Protein AF-A0AA47N7S0-F1 (afdb_monomer_lite)

pLDDT: mean 79.62, std 23.69, range [28.78, 98.19]

Radius of gyration: 48.82 Å; chains: 1; bounding box: 133×95×96 Å

Sequence (285 aa):
MALQERVHWACFQSHCFSSNALLAVTSNCSRTHRNRGQSADSESSTQSGGYDVELFVDTPDYDLICTICQGVLRCPVRAACHHIFCKRCILQWLKRQETCPCCRKAVNQSLIFVMFKLSKSIGRMKIKCKNEIRGCPETFPLAEQYCHSMSCAYELVHCPYPGCRAQLLRRDLDTHARHCEHWRQPCHMGCGAVLSHRTQAQHNCYRQLRQEYAAKQRDHRAIAAALQRKMRRMQSTVAHMKRQIGLICESLEVMDDLREEAEEEVEEAEEVVEETSSGASTSGS

InterPro domains:
  IPR001293 Zinc finger, TRAF-type [PS50145] (148-191)
  IPR001841 Zinc finger, RING-type [PF13923] (66-103)
  IPR001841 Zinc finger, RING-type [PS50089] (66-104)
  IPR001841 Zinc finger, RING-type [SM00184] (66-103)
  IPR013010 Zinc finger, SIAH-type [PS51081] (124-182)
  IPR013083 Zinc finger, RING/FYVE/PHD-type [G3DSA:3.30.40.10] (18-124)
  IPR013083 Zinc finger, RING/FYVE/PHD-type [G3DSA:3.30.40.10] (125-176)
  IPR017907 Zinc finger, RING-type, conserved site [PS00518] (81-90)

Structure (mmCIF, N/CA/C/O backbone):
data_AF-A0AA47N7S0-F1
#
_entry.id   AF-A0AA47N7S0-F1
#
loop_
_atom_site.group_PDB
_atom_site.id
_atom_site.type_symbol
_atom_site.label_atom_id
_atom_site.label_alt_id
_atom_site.label_comp_id
_atom_site.label_asym_id
_atom_site.label_entity_id
_atom_site.label_seq_id
_atom_site.pdbx_PDB_ins_code
_atom_site.Cartn_x
_atom_site.Cartn_y
_atom_site.Cartn_z
_atom_site.occupancy
_atom_site.B_iso_or_equiv
_atom_site.auth_seq_id
_atom_site.auth_comp_id
_atom_site.auth_asym_id
_atom_site.auth_atom_id
_atom_site.pdbx_PDB_model_num
ATOM 1 N N . MET A 1 1 ? 18.561 25.477 -17.389 1.00 34.41 1 MET A N 1
ATOM 2 C CA . MET A 1 1 ? 17.394 24.916 -18.096 1.00 34.41 1 MET A CA 1
ATOM 3 C C . MET A 1 1 ? 17.098 23.552 -17.516 1.00 34.41 1 MET A C 1
ATOM 5 O O . MET A 1 1 ? 18.004 22.739 -17.400 1.00 34.41 1 MET A O 1
ATOM 9 N N . ALA A 1 2 ? 15.873 23.395 -17.029 1.00 31.98 2 ALA A N 1
ATOM 10 C CA . ALA A 1 2 ? 15.387 22.242 -16.293 1.00 31.98 2 ALA A CA 1
ATOM 11 C C . ALA A 1 2 ? 15.292 20.991 -17.174 1.00 31.98 2 ALA A C 1
ATOM 13 O O . ALA A 1 2 ? 14.882 21.097 -18.324 1.00 31.98 2 ALA A O 1
ATOM 14 N N . LEU A 1 3 ? 15.582 19.822 -16.600 1.00 29.08 3 LEU A N 1
ATOM 15 C CA . LEU A 1 3 ? 14.685 18.669 -16.677 1.00 29.08 3 LEU A CA 1
ATOM 16 C C . LEU A 1 3 ? 15.079 17.648 -15.611 1.00 29.08 3 LEU A C 1
ATOM 18 O O . LEU A 1 3 ? 16.187 17.126 -15.544 1.00 29.08 3 LEU A O 1
ATOM 22 N N . GLN A 1 4 ? 14.116 17.464 -14.730 1.00 31.28 4 GLN A N 1
ATOM 23 C CA . GLN A 1 4 ? 14.105 16.709 -13.504 1.00 31.28 4 GLN A CA 1
ATOM 24 C C . GLN A 1 4 ? 13.024 15.667 -13.731 1.00 31.28 4 GLN A C 1
ATOM 26 O O . GLN A 1 4 ? 11.869 16.054 -13.808 1.00 31.28 4 GLN A O 1
ATOM 31 N N . GLU A 1 5 ? 13.362 14.381 -13.834 1.00 29.77 5 GLU A N 1
ATOM 32 C CA . GLU A 1 5 ? 12.354 13.319 -13.749 1.00 29.77 5 GLU A CA 1
ATOM 33 C C . GLU A 1 5 ? 12.942 12.008 -13.200 1.00 29.77 5 GLU A C 1
ATOM 35 O O . GLU A 1 5 ? 13.465 11.138 -13.885 1.00 29.77 5 GLU A O 1
ATOM 40 N N . ARG A 1 6 ? 12.906 11.964 -11.865 1.00 32.22 6 ARG A N 1
ATOM 41 C CA . ARG A 1 6 ? 12.676 10.829 -10.959 1.00 32.22 6 ARG A CA 1
ATOM 42 C C . ARG A 1 6 ? 12.663 9.421 -11.582 1.00 32.22 6 ARG A C 1
ATOM 44 O O . ARG A 1 6 ? 11.620 8.885 -11.943 1.00 32.22 6 ARG A O 1
ATOM 51 N N . VAL A 1 7 ? 13.798 8.739 -11.467 1.00 32.09 7 VAL A N 1
ATOM 52 C CA . VAL A 1 7 ? 13.865 7.273 -11.359 1.00 32.09 7 VAL A CA 1
ATOM 53 C C . VAL A 1 7 ? 13.365 6.862 -9.969 1.00 32.09 7 VAL A C 1
ATOM 55 O O . VAL A 1 7 ? 14.096 6.918 -8.986 1.00 32.09 7 VAL A O 1
ATOM 58 N N . HIS A 1 8 ? 12.090 6.481 -9.872 1.00 32.53 8 HIS A N 1
ATOM 59 C CA . HIS A 1 8 ? 11.484 5.903 -8.663 1.00 32.53 8 HIS A CA 1
ATOM 60 C C . HIS A 1 8 ? 10.830 4.547 -8.982 1.00 32.53 8 HIS A C 1
ATOM 62 O O . HIS A 1 8 ? 9.693 4.276 -8.611 1.00 32.53 8 HIS A O 1
ATOM 68 N N . TRP A 1 9 ? 11.568 3.700 -9.708 1.00 29.67 9 TRP A N 1
ATOM 69 C CA . TRP A 1 9 ? 11.163 2.342 -10.106 1.00 29.67 9 TRP A CA 1
ATOM 70 C C . TRP A 1 9 ? 12.027 1.234 -9.474 1.00 29.67 9 TRP A C 1
ATOM 72 O O . TRP A 1 9 ? 11.991 0.089 -9.907 1.00 29.67 9 TRP A O 1
ATOM 82 N N . ALA A 1 10 ? 12.796 1.548 -8.429 1.00 30.27 10 ALA A N 1
ATOM 83 C CA . ALA A 1 10 ? 13.728 0.613 -7.798 1.00 30.27 10 ALA A CA 1
ATOM 84 C C . ALA A 1 10 ? 13.357 0.322 -6.334 1.00 30.27 10 ALA A C 1
ATOM 86 O O . ALA A 1 10 ? 14.103 0.685 -5.434 1.00 30.27 10 ALA A O 1
ATOM 87 N N . CYS A 1 11 ? 12.191 -0.292 -6.086 1.00 31.30 11 CYS A N 1
ATOM 88 C CA . CYS A 1 11 ? 11.961 -1.104 -4.871 1.00 31.30 11 CYS A CA 1
ATOM 89 C C . CYS A 1 11 ? 10.687 -1.981 -4.913 1.00 31.30 11 CYS A C 1
ATOM 91 O O . CYS A 1 11 ? 10.111 -2.276 -3.870 1.00 31.30 11 CYS A O 1
ATOM 93 N N . PHE A 1 12 ? 10.192 -2.384 -6.092 1.00 29.34 12 PHE A N 1
ATOM 94 C CA . PHE A 1 12 ? 8.992 -3.243 -6.170 1.00 29.34 12 PHE A CA 1
ATOM 95 C C . PHE A 1 12 ? 9.188 -4.530 -6.983 1.00 29.34 12 PHE A C 1
ATOM 97 O O . PHE A 1 12 ? 8.238 -5.277 -7.190 1.00 29.34 12 PHE A O 1
ATOM 104 N N . GLN A 1 13 ? 10.409 -4.820 -7.449 1.00 33.06 13 GLN A N 1
ATOM 105 C CA . GLN A 1 13 ? 10.618 -5.839 -8.483 1.00 33.06 13 GLN A CA 1
ATOM 106 C C . GLN A 1 13 ? 11.876 -6.700 -8.306 1.00 33.06 13 GLN A C 1
ATOM 108 O O . GLN A 1 13 ? 12.630 -6.918 -9.250 1.00 33.06 13 GLN A O 1
ATOM 113 N N . SER A 1 14 ? 12.111 -7.247 -7.109 1.00 29.03 14 SER A N 1
ATOM 114 C CA . SER A 1 14 ? 13.177 -8.261 -6.971 1.00 29.03 14 SER A CA 1
ATOM 115 C C . SER A 1 14 ? 12.859 -9.486 -6.111 1.00 29.03 14 SER A C 1
ATOM 117 O O . SER A 1 14 ? 13.695 -10.374 -6.061 1.00 29.03 14 SER A O 1
ATOM 119 N N . HIS A 1 15 ? 11.670 -9.623 -5.504 1.00 31.45 15 HIS A N 1
ATOM 120 C CA . HIS A 1 15 ? 11.374 -10.801 -4.662 1.00 31.45 15 HIS A CA 1
ATOM 121 C C . HIS A 1 15 ? 9.915 -11.301 -4.690 1.00 31.45 15 HIS A C 1
ATOM 123 O O . HIS A 1 15 ? 9.392 -11.704 -3.658 1.00 31.45 15 HIS A O 1
ATOM 129 N N . CYS A 1 16 ? 9.228 -11.308 -5.839 1.00 34.28 16 CYS A N 1
ATOM 130 C CA . CYS A 1 16 ? 7.883 -11.920 -5.908 1.00 34.28 16 CYS A CA 1
ATOM 131 C C . CYS A 1 16 ? 7.537 -12.645 -7.220 1.00 34.28 16 CYS A C 1
ATOM 133 O O . CYS A 1 16 ? 6.365 -12.842 -7.512 1.00 34.28 16 CYS A O 1
ATOM 135 N N . PHE A 1 17 ? 8.524 -13.087 -8.003 1.00 37.38 17 PHE A N 1
ATOM 136 C CA . PHE A 1 17 ? 8.261 -13.927 -9.180 1.00 37.38 17 PHE A CA 1
ATOM 137 C C . PHE A 1 17 ? 9.122 -15.189 -9.170 1.00 37.38 17 PHE A C 1
ATOM 139 O O . PHE A 1 17 ? 10.063 -15.345 -9.940 1.00 37.38 17 PHE A O 1
ATOM 146 N N . SER A 1 18 ? 8.756 -16.115 -8.292 1.00 28.78 18 SER A N 1
ATOM 147 C CA . SER A 1 18 ? 9.007 -17.539 -8.484 1.00 28.78 18 SER A CA 1
ATOM 148 C C . SER A 1 18 ? 7.813 -18.301 -7.923 1.00 28.78 18 SER A C 1
ATOM 150 O O . SER A 1 18 ? 7.525 -18.230 -6.728 1.00 28.78 18 SER A O 1
ATOM 152 N N . SER A 1 19 ? 7.093 -18.978 -8.814 1.00 37.75 19 SER A N 1
ATOM 153 C CA . SER A 1 19 ? 6.060 -19.959 -8.494 1.00 37.75 19 SER A CA 1
ATOM 154 C C . SER A 1 19 ? 6.574 -20.960 -7.449 1.00 37.75 19 SER A C 1
ATOM 156 O O . SER A 1 19 ? 7.721 -21.387 -7.537 1.00 37.75 19 SER A O 1
ATOM 158 N N . ASN A 1 20 ? 5.703 -21.335 -6.505 1.00 33.84 20 ASN A N 1
ATOM 159 C CA . ASN A 1 20 ? 5.951 -22.079 -5.254 1.00 33.84 20 ASN A CA 1
ATOM 160 C C . ASN A 1 20 ? 6.511 -21.266 -4.074 1.00 33.84 20 ASN A C 1
ATOM 162 O O . ASN A 1 20 ? 7.663 -21.413 -3.681 1.00 33.84 20 ASN A O 1
ATOM 166 N N . ALA A 1 21 ? 5.628 -20.503 -3.425 1.00 30.70 21 ALA A N 1
ATOM 167 C CA . ALA A 1 21 ? 5.777 -20.114 -2.020 1.00 30.70 21 ALA A CA 1
ATOM 168 C C . ALA A 1 21 ? 4.401 -19.983 -1.331 1.00 30.70 21 ALA A C 1
ATOM 170 O O . ALA A 1 21 ? 4.072 -18.972 -0.718 1.00 30.70 21 ALA A O 1
ATOM 171 N N . LEU A 1 22 ? 3.565 -21.020 -1.441 1.00 37.97 22 LEU A N 1
ATOM 172 C CA . LEU A 1 22 ? 2.578 -21.313 -0.400 1.00 37.97 22 LEU A CA 1
ATOM 173 C C . LEU A 1 22 ? 3.376 -21.937 0.747 1.00 37.97 22 LEU A C 1
ATOM 175 O O . LEU A 1 22 ? 3.761 -23.091 0.618 1.00 37.97 22 LEU A O 1
ATOM 179 N N . LEU A 1 23 ? 3.671 -21.133 1.777 1.00 35.44 23 LEU A N 1
ATOM 180 C CA . LEU A 1 23 ? 4.298 -21.431 3.085 1.00 35.44 23 LEU A CA 1
ATOM 181 C C . LEU A 1 23 ? 5.435 -20.435 3.369 1.00 35.44 23 LEU A C 1
ATOM 183 O O . LEU A 1 23 ? 6.591 -20.724 3.087 1.00 35.44 23 LEU A O 1
ATOM 187 N N . ALA A 1 24 ? 5.083 -19.260 3.908 1.00 34.41 24 ALA A N 1
ATOM 188 C CA . ALA A 1 24 ? 5.857 -18.466 4.884 1.00 34.41 24 ALA A CA 1
ATOM 189 C C . ALA A 1 24 ? 5.435 -16.983 4.853 1.00 34.41 24 ALA A C 1
ATOM 191 O O . ALA A 1 24 ? 6.188 -16.109 4.437 1.00 34.41 24 ALA A O 1
ATOM 192 N N . VAL A 1 25 ? 4.235 -16.676 5.352 1.00 36.34 25 VAL A N 1
ATOM 193 C CA . VAL A 1 25 ? 3.962 -15.347 5.936 1.00 36.34 25 VAL A CA 1
ATOM 194 C C . VAL A 1 25 ? 3.408 -15.555 7.342 1.00 36.34 25 VAL A C 1
ATOM 196 O O . VAL A 1 25 ? 2.337 -15.091 7.709 1.00 36.34 25 VAL A O 1
ATOM 199 N N . THR A 1 26 ? 4.140 -16.322 8.144 1.00 34.94 26 THR A N 1
ATOM 200 C CA . THR A 1 26 ? 3.986 -16.317 9.596 1.00 34.94 26 THR A CA 1
ATOM 201 C C . THR A 1 26 ? 5.128 -15.504 10.184 1.00 34.94 26 THR A C 1
ATOM 203 O O . THR A 1 26 ? 6.291 -15.821 9.956 1.00 34.94 26 THR A O 1
ATOM 206 N N . SER A 1 27 ? 4.775 -14.510 11.000 1.00 45.62 27 SER A N 1
ATOM 207 C CA . SER A 1 27 ? 5.645 -13.897 12.009 1.00 45.62 27 SER A CA 1
ATOM 208 C C . SER A 1 27 ? 6.759 -12.956 11.524 1.00 45.62 27 SER A C 1
ATOM 210 O O . SER A 1 27 ? 7.910 -13.357 11.391 1.00 45.62 27 SER A O 1
ATOM 212 N N . ASN A 1 28 ? 6.450 -11.656 11.413 1.00 37.34 28 ASN A N 1
ATOM 213 C CA . ASN A 1 28 ? 7.023 -10.628 12.309 1.00 37.34 28 ASN A CA 1
ATOM 214 C C . ASN A 1 28 ? 6.536 -9.218 11.923 1.00 37.34 28 ASN A C 1
ATOM 216 O O . ASN A 1 28 ? 7.227 -8.468 11.237 1.00 37.34 28 ASN A O 1
ATOM 220 N N . CYS A 1 29 ? 5.377 -8.796 12.434 1.00 41.94 29 CYS A N 1
ATOM 221 C CA . CYS A 1 29 ? 5.037 -7.370 12.499 1.00 41.94 29 CYS A CA 1
ATOM 222 C C . CYS A 1 29 ? 5.343 -6.827 13.904 1.00 41.94 29 CYS A C 1
ATOM 224 O O . CYS A 1 29 ? 4.488 -6.283 14.596 1.00 41.94 29 CYS A O 1
ATOM 226 N N . SER A 1 30 ? 6.590 -7.007 14.340 1.00 39.84 30 SER A N 1
ATOM 227 C CA . SER A 1 30 ? 7.115 -6.464 15.594 1.00 39.84 30 SER A CA 1
ATOM 228 C C . SER A 1 30 ? 8.202 -5.445 15.278 1.00 39.84 30 SER A C 1
ATOM 230 O O . SER A 1 30 ? 9.381 -5.739 15.444 1.00 39.84 30 SER A O 1
ATOM 232 N N . ARG A 1 31 ? 7.837 -4.251 14.787 1.00 38.12 31 ARG A N 1
ATOM 233 C CA . ARG A 1 31 ? 8.713 -3.064 14.835 1.00 38.12 31 ARG A CA 1
ATOM 234 C C . ARG A 1 31 ? 7.937 -1.759 14.611 1.00 38.12 31 ARG A C 1
ATOM 236 O O . ARG A 1 31 ? 7.357 -1.510 13.565 1.00 38.12 31 ARG A O 1
ATOM 243 N N . THR A 1 32 ? 7.940 -0.961 15.674 1.00 37.44 32 THR A N 1
ATOM 244 C CA . THR A 1 32 ? 7.662 0.478 15.814 1.00 37.44 32 THR A CA 1
ATOM 245 C C . THR A 1 32 ? 7.507 1.295 14.522 1.00 37.44 32 THR A C 1
ATOM 247 O O . THR A 1 32 ? 8.493 1.563 13.837 1.00 37.44 32 THR A O 1
ATOM 250 N N . HIS A 1 33 ? 6.308 1.829 14.270 1.00 33.78 33 HIS A N 1
ATOM 251 C CA . HIS A 1 33 ? 6.111 2.878 13.267 1.00 33.78 33 HIS A CA 1
ATOM 252 C C . HIS A 1 33 ? 6.214 4.277 13.896 1.00 33.78 33 HIS A C 1
ATOM 254 O O . HIS A 1 33 ? 5.336 4.714 14.639 1.00 33.78 33 HIS A O 1
ATOM 260 N N . ARG A 1 34 ? 7.298 4.992 13.552 1.00 30.38 34 ARG A N 1
ATOM 261 C CA . ARG A 1 34 ? 7.318 6.461 13.495 1.00 30.38 34 ARG A CA 1
ATOM 262 C C . ARG A 1 34 ? 6.614 6.885 12.207 1.00 30.38 34 ARG A C 1
ATOM 264 O O . ARG A 1 34 ? 6.886 6.352 11.136 1.00 30.38 34 ARG A O 1
ATOM 271 N N . ASN A 1 35 ? 5.697 7.832 12.348 1.00 31.64 35 ASN A N 1
ATOM 272 C CA . ASN A 1 35 ? 4.843 8.351 11.290 1.00 31.64 35 ASN A CA 1
ATOM 273 C C . ASN A 1 35 ? 5.662 9.251 10.340 1.00 31.64 35 ASN A C 1
ATOM 275 O O . ASN A 1 35 ? 6.252 10.232 10.795 1.00 31.64 35 ASN A O 1
ATOM 279 N N . ARG A 1 36 ? 5.711 8.938 9.040 1.00 31.92 36 ARG A N 1
ATOM 280 C CA . ARG A 1 36 ? 6.205 9.847 7.991 1.00 31.92 36 ARG A CA 1
ATOM 281 C C . ARG A 1 36 ? 5.236 9.779 6.811 1.00 31.92 36 ARG A C 1
ATOM 283 O O . ARG A 1 36 ? 4.804 8.694 6.439 1.00 31.92 36 ARG A O 1
ATOM 290 N N . GLY A 1 37 ? 4.839 10.960 6.344 1.00 34.41 37 GLY A N 1
ATOM 291 C CA . GLY A 1 37 ? 3.544 11.227 5.722 1.00 34.41 37 GLY A CA 1
ATOM 292 C C . GLY A 1 37 ? 3.277 10.605 4.354 1.00 34.41 37 GLY A C 1
ATOM 293 O O . GLY A 1 37 ? 4.195 10.291 3.601 1.00 34.41 37 GLY A O 1
ATOM 294 N N . GLN A 1 38 ? 1.982 10.515 4.044 1.00 34.25 38 GLN A N 1
ATOM 295 C CA . GLN A 1 38 ? 1.438 10.334 2.701 1.00 34.25 38 GLN A CA 1
ATOM 296 C C . GLN A 1 38 ? 0.167 11.176 2.542 1.00 34.25 38 GLN A C 1
ATOM 298 O O . GLN A 1 38 ? -0.614 11.341 3.480 1.00 34.25 38 GLN A O 1
ATOM 303 N N . SER A 1 39 ? 0.043 11.743 1.348 1.00 30.66 39 SER A N 1
ATOM 304 C CA . SER A 1 39 ? -0.935 12.731 0.905 1.00 30.66 39 SER A CA 1
ATOM 305 C C . SER A 1 39 ? -2.180 12.076 0.288 1.00 30.66 39 SER A C 1
ATOM 307 O O . SER A 1 39 ? -2.047 11.080 -0.415 1.00 30.66 39 SER A O 1
ATOM 309 N N . ALA A 1 40 ? -3.337 12.693 0.559 1.00 35.28 40 ALA A N 1
ATOM 310 C CA . ALA A 1 40 ? -4.576 12.853 -0.227 1.00 35.28 40 ALA A CA 1
ATOM 311 C C . ALA A 1 40 ? -4.928 11.834 -1.338 1.00 35.28 40 ALA A C 1
ATOM 313 O O . ALA A 1 40 ? -4.392 11.898 -2.440 1.00 35.28 40 ALA A O 1
ATOM 314 N N . ASP A 1 41 ? -5.861 10.917 -1.052 1.00 32.84 41 ASP A N 1
ATOM 315 C CA . ASP A 1 41 ? -7.308 11.022 -1.365 1.00 32.84 41 ASP A CA 1
ATOM 316 C C . ASP A 1 41 ? -7.932 9.636 -1.596 1.00 32.84 41 ASP A C 1
ATOM 318 O O . ASP A 1 41 ? -7.458 8.871 -2.435 1.00 32.84 41 ASP A O 1
ATOM 322 N N . SER A 1 42 ? -9.008 9.347 -0.844 1.00 32.62 42 SER A N 1
ATOM 323 C CA . SER A 1 42 ? -10.155 8.451 -1.132 1.00 32.62 42 SER A CA 1
ATOM 324 C C . SER A 1 42 ? -10.688 7.834 0.172 1.00 32.62 42 SER A C 1
ATOM 326 O O . SER A 1 42 ? -10.145 6.869 0.702 1.00 32.62 42 SER A O 1
ATOM 328 N N . GLU A 1 43 ? -11.722 8.478 0.715 1.00 38.75 43 GLU A N 1
ATOM 329 C CA . GLU A 1 43 ? -12.759 7.978 1.634 1.00 38.75 43 GLU A CA 1
ATOM 330 C C . GLU A 1 43 ? -12.507 6.626 2.334 1.00 38.75 43 GLU A C 1
ATOM 332 O O . GLU A 1 43 ? -13.075 5.589 2.005 1.00 38.75 43 GLU A O 1
ATOM 337 N N . SER A 1 44 ? -11.717 6.662 3.406 1.00 40.41 44 SER A N 1
ATOM 338 C CA . SER A 1 44 ? -11.727 5.640 4.452 1.00 40.41 44 SER A CA 1
ATOM 339 C C . SER A 1 44 ? -12.048 6.337 5.765 1.00 40.41 44 SER A C 1
ATOM 341 O O . SER A 1 44 ? -11.140 6.764 6.472 1.00 40.41 44 SER A O 1
ATOM 343 N N . SER A 1 45 ? -13.345 6.477 6.037 1.00 39.66 45 SER A N 1
ATOM 344 C CA . SER A 1 45 ? -13.962 6.710 7.347 1.00 39.66 45 SER A CA 1
ATOM 345 C C . SER A 1 45 ? -13.169 7.616 8.298 1.00 39.66 45 SER A C 1
ATOM 347 O O . SER A 1 45 ? -12.204 7.203 8.942 1.00 39.66 45 SER A O 1
ATOM 349 N N . THR A 1 46 ? -13.657 8.834 8.491 1.00 43.34 46 THR A N 1
ATOM 350 C CA . THR A 1 46 ? -13.480 9.642 9.704 1.00 43.34 46 THR A CA 1
ATOM 351 C C . THR A 1 46 ? -13.707 8.780 10.960 1.00 43.34 46 THR A C 1
ATOM 353 O O . THR A 1 46 ? -14.790 8.754 11.528 1.00 43.34 46 THR A O 1
ATOM 356 N N . GLN A 1 47 ? -12.698 8.029 11.419 1.00 58.66 47 GLN A N 1
ATOM 357 C CA . GLN A 1 47 ? -12.835 7.098 12.548 1.00 58.66 47 GLN A CA 1
ATOM 358 C C . GLN A 1 47 ? -12.789 7.866 13.873 1.00 58.66 47 GLN A C 1
ATOM 360 O O . GLN A 1 47 ? -11.826 7.792 14.642 1.00 58.66 47 GLN A O 1
ATOM 365 N N . SER A 1 48 ? -13.817 8.672 14.131 1.00 69.81 48 SER A N 1
ATOM 366 C CA . SER A 1 48 ? -14.059 9.338 15.405 1.00 69.81 48 SER A CA 1
ATOM 367 C C . SER A 1 48 ? -14.808 8.399 16.350 1.00 69.81 48 SER A C 1
ATOM 369 O O . SER A 1 48 ? -16.018 8.509 16.499 1.00 69.81 48 SER A O 1
ATOM 371 N N . GLY A 1 49 ? -14.103 7.476 17.005 1.00 88.00 49 GLY A N 1
ATOM 372 C CA . GLY A 1 49 ? -14.732 6.636 18.025 1.00 88.00 49 GLY A CA 1
ATOM 373 C C . GLY A 1 49 ? -14.049 5.300 18.274 1.00 88.00 49 GLY A C 1
ATOM 374 O O . GLY A 1 49 ? -12.855 5.134 18.001 1.00 88.00 49 GLY A O 1
ATOM 375 N N . GLY A 1 50 ? -14.837 4.387 18.841 1.00 94.75 50 GLY A N 1
ATOM 376 C CA . GLY A 1 50 ? -14.546 2.964 18.986 1.00 94.75 50 GLY A CA 1
ATOM 377 C C . GLY A 1 50 ? -14.605 2.213 17.656 1.00 94.75 50 GLY A C 1
ATOM 378 O O . GLY A 1 50 ? -14.815 2.812 16.601 1.00 94.75 50 GLY A O 1
ATOM 379 N N . TYR A 1 51 ? -14.375 0.906 17.709 1.00 95.81 51 TYR A N 1
ATOM 380 C CA . TYR A 1 51 ? -14.601 0.008 16.581 1.00 95.81 51 TYR A CA 1
ATOM 381 C C . TYR A 1 51 ? -16.085 -0.344 16.484 1.00 95.81 51 TYR A C 1
ATOM 383 O O . TYR A 1 51 ? -16.763 -0.433 17.509 1.00 95.81 51 TYR A O 1
ATOM 391 N N . ASP A 1 52 ? -16.566 -0.548 15.262 1.00 94.38 52 ASP A N 1
ATOM 392 C CA . ASP A 1 52 ? -17.912 -1.064 15.027 1.00 94.38 52 ASP A CA 1
ATOM 393 C C . ASP A 1 52 ? -18.060 -2.456 15.661 1.00 94.38 52 ASP A C 1
ATOM 395 O O . ASP A 1 52 ? -17.123 -3.255 15.627 1.00 94.38 52 ASP A O 1
ATOM 399 N N . VAL A 1 53 ? -19.212 -2.727 16.266 1.00 94.44 53 VAL A N 1
ATOM 400 C CA . VAL A 1 53 ? -19.508 -4.004 16.921 1.00 94.44 53 VAL A CA 1
ATOM 401 C C . VAL A 1 53 ? -19.691 -5.105 15.877 1.00 94.44 53 VAL A C 1
ATOM 403 O O . VAL A 1 53 ? -19.208 -6.215 16.086 1.00 94.44 53 VAL A O 1
ATOM 406 N N . GLU A 1 54 ? -20.283 -4.785 14.721 1.00 93.00 54 GLU A N 1
ATOM 407 C CA . GLU A 1 54 ? -20.532 -5.744 13.630 1.00 93.00 54 GLU A CA 1
ATOM 408 C C . GLU A 1 54 ? -19.245 -6.240 12.954 1.00 93.00 54 GLU A C 1
ATOM 410 O O . GLU A 1 54 ? -19.237 -7.258 12.263 1.00 93.00 54 GLU A O 1
ATOM 415 N N . LEU A 1 55 ? -18.126 -5.545 13.183 1.00 94.38 55 LEU A N 1
ATOM 416 C CA . LEU A 1 55 ? -16.814 -5.951 12.694 1.00 94.38 55 LEU A CA 1
ATOM 417 C C . LEU A 1 55 ? -16.312 -7.238 13.373 1.00 94.38 55 LEU A C 1
ATOM 419 O O . LEU A 1 55 ? -15.488 -7.952 12.798 1.00 94.38 55 LEU A O 1
ATOM 423 N N . PHE A 1 56 ? -16.753 -7.521 14.600 1.00 96.81 56 PHE A N 1
ATOM 424 C CA . PHE A 1 56 ? -16.280 -8.658 15.387 1.00 96.81 56 PHE A CA 1
ATOM 425 C C . PHE A 1 56 ? -17.062 -9.926 15.047 1.00 96.81 56 PHE A C 1
ATOM 427 O O . PHE A 1 56 ? -18.266 -9.892 14.818 1.00 96.81 56 PHE A O 1
ATOM 434 N N . VAL A 1 57 ? -16.352 -11.056 15.000 1.00 95.75 57 VAL A N 1
ATOM 435 C CA . VAL A 1 57 ? -16.968 -12.363 14.716 1.00 95.75 57 VAL A CA 1
ATOM 436 C C . VAL A 1 57 ? -17.867 -12.787 15.873 1.00 95.75 57 VAL A C 1
ATOM 438 O O . VAL A 1 57 ? -19.018 -13.158 15.663 1.00 95.75 57 VAL A O 1
ATOM 441 N N . ASP A 1 58 ? -17.327 -12.702 17.086 1.00 94.44 58 ASP A N 1
ATOM 442 C CA . ASP A 1 58 ? -18.042 -12.988 18.321 1.00 94.44 58 ASP A CA 1
ATOM 443 C C . ASP A 1 58 ? -18.558 -11.679 18.916 1.00 94.44 58 ASP A C 1
ATOM 445 O O . ASP A 1 58 ? -17.849 -10.666 18.896 1.00 94.44 58 ASP A O 1
ATOM 449 N N . THR A 1 59 ? -19.768 -11.699 19.480 1.00 93.19 59 THR A N 1
ATOM 450 C CA . THR A 1 59 ? -20.341 -10.530 20.153 1.00 93.19 59 THR A CA 1
ATOM 451 C C . THR A 1 59 ? -19.425 -10.090 21.305 1.00 93.19 59 THR A C 1
ATOM 453 O O . THR A 1 59 ? -19.202 -10.870 22.235 1.00 93.19 59 THR A O 1
ATOM 456 N N . PRO A 1 60 ? -18.869 -8.865 21.264 1.00 93.81 60 PRO A N 1
ATOM 457 C CA . PRO A 1 60 ? -18.028 -8.343 22.334 1.00 93.81 60 PRO A CA 1
ATOM 458 C C . PRO A 1 60 ? -18.792 -8.235 23.654 1.00 93.81 60 PRO A C 1
ATOM 460 O O . PRO A 1 60 ? -19.968 -7.877 23.666 1.00 93.81 60 PRO A O 1
ATOM 463 N N . ASP A 1 61 ? -18.098 -8.473 24.767 1.00 94.44 61 ASP A N 1
ATOM 464 C CA . ASP A 1 61 ? -18.637 -8.208 26.104 1.00 94.44 61 ASP A CA 1
ATOM 465 C C . ASP A 1 61 ? -19.010 -6.718 26.248 1.00 94.44 61 ASP A C 1
ATOM 467 O O . ASP A 1 61 ? -18.288 -5.836 25.768 1.00 94.44 61 ASP A O 1
ATOM 471 N N . TYR A 1 62 ? -20.116 -6.435 26.937 1.00 91.50 62 TYR A N 1
ATOM 472 C CA . TYR A 1 62 ? -20.588 -5.085 27.235 1.00 91.50 62 TYR A CA 1
ATOM 473 C C . TYR A 1 62 ? -19.541 -4.245 27.978 1.00 91.50 62 TYR A C 1
ATOM 475 O O . TYR A 1 62 ? -19.450 -3.039 27.739 1.00 91.50 62 TYR A O 1
ATOM 483 N N . ASP A 1 63 ? -18.683 -4.871 28.789 1.00 92.56 63 ASP A N 1
ATOM 484 C CA . ASP A 1 63 ? -17.572 -4.196 29.477 1.00 92.56 63 ASP A CA 1
ATOM 485 C C . ASP A 1 63 ? -16.512 -3.629 28.511 1.00 92.56 63 ASP A C 1
ATOM 487 O O . ASP A 1 63 ? -15.709 -2.759 28.871 1.00 92.56 63 ASP A O 1
ATOM 491 N N . LEU A 1 64 ? -16.500 -4.100 27.260 1.00 96.31 64 LEU A N 1
ATOM 492 C CA . LEU A 1 64 ? -15.612 -3.624 26.203 1.00 96.31 64 LEU A CA 1
ATOM 493 C C . LEU A 1 64 ? -16.245 -2.531 25.336 1.00 96.31 64 LEU A C 1
ATOM 495 O O . LEU A 1 64 ? -15.580 -2.041 24.419 1.00 96.31 64 LEU A O 1
ATOM 499 N N . ILE A 1 65 ? -17.488 -2.129 25.608 1.00 96.75 65 ILE A N 1
ATOM 500 C CA . ILE A 1 65 ? -18.220 -1.129 24.830 1.00 96.75 65 ILE A CA 1
ATOM 501 C C . ILE A 1 65 ? -18.057 0.259 25.451 1.00 96.75 65 ILE A C 1
ATOM 503 O O . ILE A 1 65 ? -18.234 0.491 26.645 1.00 96.75 65 ILE A O 1
ATOM 507 N N . CYS A 1 66 ? -17.707 1.236 24.619 1.00 97.56 66 CYS A N 1
ATOM 508 C CA . CYS A 1 66 ? -17.590 2.617 25.053 1.00 97.56 66 CYS A CA 1
ATOM 509 C C . CYS A 1 66 ? -18.969 3.270 25.164 1.00 97.56 66 CYS A C 1
ATOM 511 O O . CYS A 1 66 ? -19.625 3.492 24.153 1.00 97.56 66 CYS A O 1
ATOM 513 N N . THR A 1 67 ? -19.342 3.734 26.353 1.00 95.81 67 THR A N 1
ATOM 514 C CA . THR A 1 67 ? -20.647 4.381 26.595 1.00 95.81 67 THR A CA 1
ATOM 515 C C . THR A 1 67 ? -20.877 5.692 25.830 1.00 95.81 67 THR A C 1
ATOM 517 O O . THR A 1 67 ? -22.011 6.144 25.720 1.00 95.81 67 THR A O 1
ATOM 520 N N . ILE A 1 68 ? -19.821 6.318 25.293 1.00 96.38 68 ILE A N 1
ATOM 521 C CA . ILE A 1 68 ? -19.929 7.568 24.519 1.00 96.38 68 ILE A CA 1
ATOM 522 C C . ILE A 1 68 ? -20.258 7.288 23.048 1.00 96.38 68 ILE A C 1
ATOM 524 O O . ILE A 1 68 ? -21.080 7.987 22.467 1.00 96.38 68 ILE A O 1
ATOM 528 N N . CYS A 1 69 ? -19.584 6.317 22.421 1.00 96.62 69 CYS A N 1
ATOM 529 C CA . CYS A 1 69 ? -19.737 6.038 20.985 1.00 96.62 69 CYS A CA 1
ATOM 530 C C . CYS A 1 69 ? -20.444 4.716 20.677 1.00 96.62 69 CYS A C 1
ATOM 532 O O . CYS A 1 69 ? -20.586 4.391 19.507 1.00 96.62 69 CYS A O 1
ATOM 534 N N . GLN A 1 70 ? -20.812 3.945 21.703 1.00 95.62 70 GLN A N 1
ATOM 535 C CA . GLN A 1 70 ? -21.462 2.632 21.614 1.00 95.62 70 GLN A CA 1
ATOM 536 C C . GLN A 1 70 ? -20.707 1.587 20.773 1.00 95.62 70 GLN A C 1
ATOM 538 O O . GLN A 1 70 ? -21.276 0.594 20.343 1.00 95.62 70 GLN A O 1
ATOM 543 N N . GLY A 1 71 ? -19.405 1.794 20.563 1.00 96.62 71 GLY A N 1
ATOM 544 C CA . GLY A 1 71 ? -18.526 0.871 19.844 1.00 96.62 71 GLY A CA 1
ATOM 545 C C . GLY A 1 71 ? -17.500 0.233 20.773 1.00 96.62 71 GLY A C 1
ATOM 546 O O . GLY A 1 71 ? -17.236 0.752 21.864 1.00 96.62 71 GLY A O 1
ATOM 547 N N . VAL A 1 72 ? -16.866 -0.850 20.324 1.00 97.50 72 VAL A N 1
ATOM 548 C CA . VAL A 1 72 ? -15.797 -1.525 21.072 1.00 97.50 72 VAL A CA 1
ATOM 549 C C . VAL A 1 72 ? -14.640 -0.557 21.316 1.00 97.50 72 VAL A C 1
ATOM 551 O O . VAL A 1 72 ? -14.221 0.194 20.430 1.00 97.50 72 VAL A O 1
ATOM 554 N N . LEU A 1 73 ? -14.105 -0.551 22.533 1.00 97.81 73 LEU A N 1
ATOM 555 C CA . LEU A 1 73 ? -13.131 0.430 22.994 1.00 97.81 73 LEU A CA 1
ATOM 556 C C . LEU A 1 73 ? -11.883 0.511 22.095 1.00 97.81 73 LEU A C 1
ATOM 558 O O . LEU A 1 73 ? -11.067 -0.407 22.010 1.00 97.81 73 LEU A O 1
ATOM 562 N N . ARG A 1 74 ? -11.656 1.685 21.497 1.00 96.31 74 ARG A N 1
ATOM 563 C CA . ARG A 1 74 ? -10.438 2.005 20.743 1.00 96.31 74 ARG A CA 1
ATOM 564 C C . ARG A 1 74 ? -9.485 2.852 21.567 1.00 96.31 74 ARG A C 1
ATOM 566 O O . ARG A 1 74 ? -9.824 3.964 21.972 1.00 96.31 74 ARG A O 1
ATOM 573 N N . CYS A 1 75 ? -8.263 2.347 21.762 1.00 95.88 75 CYS A N 1
ATOM 574 C CA . CYS A 1 75 ? -7.292 2.929 22.695 1.00 95.88 75 CYS A CA 1
ATOM 575 C C . CYS A 1 75 ? -7.973 3.217 24.051 1.00 95.88 75 CYS A C 1
ATOM 577 O O . CYS A 1 75 ? -8.156 4.386 24.405 1.00 95.88 75 CYS A O 1
ATOM 579 N N . PRO A 1 76 ? -8.443 2.172 24.762 1.00 97.56 76 PRO A N 1
ATOM 580 C CA . PRO A 1 76 ? -9.138 2.331 26.030 1.00 97.56 76 PRO A CA 1
ATOM 581 C C . PRO A 1 76 ? -8.298 3.130 27.024 1.00 97.56 76 PRO A C 1
ATOM 583 O O . PRO A 1 76 ? -7.112 2.853 27.234 1.00 97.56 76 PRO A O 1
ATOM 586 N N . VAL A 1 77 ? -8.934 4.102 27.662 1.00 97.38 77 VAL A N 1
ATOM 587 C CA . VAL A 1 77 ? -8.364 4.888 28.750 1.00 97.38 77 VAL A CA 1
ATOM 588 C C . VAL A 1 77 ? -9.282 4.832 29.956 1.00 97.38 77 VAL A C 1
ATOM 590 O O . VAL A 1 77 ? -10.501 4.839 29.813 1.00 97.38 77 VAL A O 1
ATOM 593 N N . ARG A 1 78 ? -8.685 4.800 31.141 1.00 97.62 78 ARG A N 1
ATOM 594 C CA . ARG A 1 78 ? -9.380 4.808 32.421 1.00 97.62 78 ARG A CA 1
ATOM 595 C C . ARG A 1 78 ? -9.244 6.185 33.059 1.00 97.62 78 ARG A C 1
ATOM 597 O O . ARG A 1 78 ? -8.126 6.674 33.235 1.00 97.62 78 ARG A O 1
ATOM 604 N N . ALA A 1 79 ? -10.370 6.791 33.420 1.00 96.75 79 ALA A N 1
ATOM 605 C CA . ALA A 1 79 ? -10.389 8.009 34.226 1.00 96.75 79 ALA A CA 1
ATOM 606 C C . ALA A 1 79 ? -10.070 7.703 35.705 1.00 96.75 79 ALA A C 1
ATOM 608 O O . ALA A 1 79 ? -10.163 6.557 36.152 1.00 96.75 79 ALA A O 1
ATOM 609 N N . ALA A 1 80 ? -9.753 8.728 36.502 1.00 95.69 80 ALA A N 1
ATOM 610 C CA . ALA A 1 80 ? -9.521 8.574 37.945 1.00 95.69 80 ALA A CA 1
ATOM 611 C C . ALA A 1 80 ? -10.717 7.936 38.683 1.00 95.69 80 ALA A C 1
ATOM 613 O O . ALA A 1 80 ? -10.529 7.181 39.626 1.00 95.69 80 ALA A O 1
ATOM 614 N N . CYS A 1 81 ? -11.943 8.150 38.191 1.00 96.06 81 CYS A N 1
ATOM 615 C CA . CYS A 1 81 ? -13.167 7.520 38.695 1.00 96.06 81 CYS A CA 1
ATOM 616 C C . CYS A 1 81 ? -13.389 6.066 38.225 1.00 96.06 81 CYS A C 1
ATOM 618 O O . CYS A 1 81 ? -14.492 5.552 38.381 1.00 96.06 81 CYS A O 1
ATOM 620 N N . HIS A 1 82 ? -12.376 5.432 37.630 1.00 95.56 82 HIS A N 1
ATOM 621 C CA . HIS A 1 82 ? -12.338 4.044 37.148 1.00 95.56 82 HIS A CA 1
ATOM 622 C C . HIS A 1 82 ? -13.197 3.680 35.926 1.00 95.56 82 HIS A C 1
ATOM 624 O O . HIS A 1 82 ? -13.021 2.587 35.399 1.00 95.56 82 HIS A O 1
ATOM 630 N N . HIS A 1 83 ? -14.015 4.587 35.390 1.00 97.00 83 HIS A N 1
ATOM 631 C CA . HIS A 1 83 ? -14.716 4.352 34.121 1.00 97.00 83 HIS A CA 1
ATOM 632 C C . HIS A 1 83 ? -13.761 4.354 32.921 1.00 97.00 83 HIS A C 1
ATOM 634 O O . HIS A 1 83 ? -12.773 5.102 32.900 1.00 97.00 83 HIS A O 1
ATOM 640 N N . ILE A 1 84 ? -14.072 3.520 31.925 1.00 97.50 84 ILE A N 1
ATOM 641 C CA . ILE A 1 84 ? -13.238 3.281 30.746 1.00 97.50 84 ILE A CA 1
ATOM 642 C C . ILE A 1 84 ? -13.944 3.799 29.489 1.00 97.50 84 ILE A C 1
ATOM 644 O O . ILE A 1 84 ? -15.132 3.575 29.284 1.00 97.50 84 ILE A O 1
ATOM 648 N N . PHE A 1 85 ? -13.196 4.490 28.630 1.00 97.75 85 PHE A N 1
ATOM 649 C CA . PHE A 1 85 ? -13.697 5.068 27.382 1.00 97.75 85 PHE A CA 1
ATOM 650 C C . PHE A 1 85 ? -12.663 4.932 26.265 1.00 97.75 85 PHE A C 1
ATOM 652 O O . PHE A 1 85 ? -11.478 4.716 26.525 1.00 97.75 85 PHE A O 1
ATOM 659 N N . CYS A 1 86 ? -13.067 5.139 25.010 1.00 98.19 86 CYS A N 1
ATOM 660 C CA . CYS A 1 86 ? -12.094 5.381 23.947 1.00 98.19 86 CYS A CA 1
ATOM 661 C C . CYS A 1 86 ? -11.357 6.695 24.234 1.00 98.19 86 CYS A C 1
ATOM 663 O O . CYS A 1 86 ? -12.004 7.702 24.541 1.00 98.19 86 CYS A O 1
ATOM 665 N N . LYS A 1 87 ? -10.030 6.733 24.049 1.00 96.38 87 LYS A N 1
ATOM 666 C CA . LYS A 1 87 ? -9.222 7.949 24.263 1.00 96.38 87 LYS A CA 1
ATOM 667 C C . LYS A 1 87 ? -9.813 9.172 23.564 1.00 96.38 87 LYS A C 1
ATOM 669 O O . LYS A 1 87 ? -9.978 10.218 24.180 1.00 96.38 87 LYS A O 1
ATOM 674 N N . ARG A 1 88 ? -10.163 9.043 22.280 1.00 96.12 88 ARG A N 1
ATOM 675 C CA . ARG A 1 88 ? -10.742 10.152 21.506 1.00 96.12 88 ARG A CA 1
ATOM 676 C C . ARG A 1 88 ? -12.096 10.599 22.056 1.00 96.12 88 ARG A C 1
ATOM 678 O O . ARG A 1 88 ? -12.341 11.797 22.106 1.00 96.12 88 ARG A O 1
ATOM 685 N N . CYS A 1 89 ? -12.946 9.660 22.469 1.00 97.38 89 CYS A N 1
ATOM 686 C CA . CYS A 1 89 ? -14.293 9.953 22.951 1.00 97.38 89 CYS A CA 1
ATOM 687 C C . CYS A 1 89 ? -14.266 10.765 24.245 1.00 97.38 89 CYS A C 1
ATOM 689 O O . CYS A 1 89 ? -14.875 11.830 24.295 1.00 97.38 89 CYS A O 1
ATOM 691 N N . ILE A 1 90 ? -13.516 10.316 25.258 1.00 96.75 90 ILE A N 1
ATOM 692 C CA . ILE A 1 90 ? -13.450 11.055 26.525 1.00 96.75 90 ILE A CA 1
ATOM 693 C C . ILE A 1 90 ? -12.753 12.403 26.349 1.00 96.75 90 ILE A C 1
ATOM 695 O O . ILE A 1 90 ? -13.243 13.404 26.849 1.00 96.75 90 ILE A O 1
ATOM 699 N N . LEU A 1 91 ? -11.673 12.483 25.566 1.00 95.19 91 LEU A N 1
ATOM 700 C CA . LEU A 1 91 ? -11.002 13.764 25.325 1.00 95.19 91 LEU A CA 1
ATOM 701 C C . LEU A 1 91 ? -11.893 14.756 24.571 1.00 95.19 91 LEU A C 1
ATOM 703 O O . LEU A 1 91 ? -11.811 15.954 24.813 1.00 95.19 91 LEU A O 1
ATOM 707 N N . GLN A 1 92 ? -12.749 14.278 23.667 1.00 95.38 92 GLN A N 1
ATOM 708 C CA . GLN A 1 92 ? -13.713 15.136 22.983 1.00 95.38 92 GLN A CA 1
ATOM 709 C C . GLN A 1 92 ? -14.838 15.592 23.921 1.00 95.38 92 GLN A C 1
ATOM 711 O O . GLN A 1 92 ? -15.266 16.740 23.828 1.00 95.38 92 GLN A O 1
ATOM 716 N N . TRP A 1 93 ? -15.291 14.722 24.826 1.00 95.75 93 TRP A N 1
ATOM 717 C CA . TRP A 1 93 ? -16.266 15.064 25.861 1.00 95.75 93 TRP A CA 1
ATOM 718 C C . TRP A 1 93 ? -15.735 16.148 26.808 1.00 95.75 93 TRP A C 1
ATOM 720 O O . TRP A 1 93 ? -16.412 17.151 27.026 1.00 95.75 93 TRP A O 1
ATOM 730 N N . LEU A 1 94 ? -14.491 16.005 27.275 1.00 95.44 94 LEU A N 1
ATOM 731 C CA . LEU A 1 94 ? -13.862 16.932 28.224 1.00 95.44 94 LEU A CA 1
ATOM 732 C C . LEU A 1 94 ? -13.661 18.350 27.680 1.00 95.44 94 LEU A C 1
ATOM 734 O O . LEU A 1 94 ? -13.575 19.284 28.463 1.00 95.44 94 LEU A O 1
ATOM 738 N N . LYS A 1 95 ? -13.672 18.545 26.354 1.00 94.88 95 LYS A N 1
ATOM 739 C CA . LYS A 1 95 ? -13.697 19.894 25.755 1.00 94.88 95 LYS A CA 1
ATOM 740 C C . LYS A 1 95 ? -14.996 20.655 26.030 1.00 94.88 95 LYS A C 1
ATOM 742 O O . LYS A 1 95 ? -15.026 21.868 25.866 1.00 94.88 95 LYS A O 1
ATOM 747 N N . ARG A 1 96 ? -16.083 19.939 26.331 1.00 94.19 96 ARG A N 1
ATOM 748 C CA . ARG A 1 96 ? -17.419 20.505 26.572 1.00 94.19 96 ARG A CA 1
ATOM 749 C C . ARG A 1 96 ? -17.813 20.420 28.040 1.00 94.19 96 ARG A C 1
ATOM 751 O O . ARG A 1 96 ? -18.513 21.299 28.522 1.00 94.19 96 ARG A O 1
ATOM 758 N N . GLN A 1 97 ? -17.431 19.336 28.711 1.00 94.06 97 GLN A N 1
ATOM 759 C CA . GLN A 1 97 ? -17.833 19.023 30.078 1.00 94.06 97 GLN A CA 1
ATOM 760 C C . GLN A 1 97 ? -16.677 18.339 30.808 1.00 94.06 97 GLN A C 1
ATOM 762 O O . GLN A 1 97 ? -16.328 17.213 30.467 1.00 94.06 97 GLN A O 1
ATOM 767 N N . GLU A 1 98 ? -16.125 18.955 31.852 1.00 94.62 98 GLU A N 1
ATOM 768 C CA . GLU A 1 98 ? -14.978 18.426 32.622 1.00 94.62 98 GLU A CA 1
ATOM 769 C C . GLU A 1 98 ? -15.355 17.302 33.613 1.00 94.62 98 GLU A C 1
ATOM 771 O O . GLU A 1 98 ? -14.697 17.072 34.628 1.00 94.62 98 GLU A O 1
ATOM 776 N N . THR A 1 99 ? -16.441 16.579 33.342 1.00 97.12 99 THR A N 1
ATOM 777 C CA . THR A 1 99 ? -16.986 15.530 34.211 1.00 97.12 99 THR A CA 1
ATOM 778 C C . THR A 1 99 ? -17.058 14.188 33.495 1.00 97.12 99 THR A C 1
ATOM 780 O O . THR A 1 99 ? -17.114 14.104 32.271 1.00 97.12 99 THR A O 1
ATOM 783 N N . CYS A 1 100 ? -17.058 13.101 34.260 1.00 97.44 100 CYS A N 1
ATOM 784 C CA . CYS A 1 100 ? -17.221 11.754 33.731 1.00 97.44 100 CYS A CA 1
ATOM 785 C C . CYS A 1 100 ? -18.654 11.548 33.200 1.00 97.44 100 CYS A C 1
ATOM 787 O O . CYS A 1 100 ? -19.592 11.736 33.979 1.00 97.44 100 CYS A O 1
ATOM 789 N N . PRO A 1 101 ? -18.850 11.064 31.956 1.00 96.50 101 PRO A N 1
ATOM 790 C CA . PRO A 1 101 ? -20.182 10.771 31.417 1.00 96.50 101 PRO A CA 1
ATOM 791 C C . PRO A 1 101 ? -21.005 9.783 32.256 1.00 96.50 101 PRO A C 1
ATOM 793 O O . PRO A 1 101 ? -22.225 9.887 32.294 1.00 96.50 101 PRO A O 1
ATOM 796 N N . CYS A 1 102 ? -20.351 8.837 32.943 1.00 95.38 102 CYS A N 1
ATOM 797 C CA . CYS A 1 102 ? -21.040 7.774 33.681 1.00 95.38 102 CYS A CA 1
ATOM 798 C C . CYS A 1 102 ? -21.427 8.177 35.111 1.00 95.38 102 CYS A C 1
ATOM 800 O O . CYS A 1 102 ? -22.494 7.812 35.587 1.00 95.38 102 CYS A O 1
ATOM 802 N N . CYS A 1 103 ? -20.564 8.916 35.818 1.00 96.94 103 CYS A N 1
ATOM 803 C CA . CYS A 1 103 ? -20.747 9.195 37.251 1.00 96.94 103 CYS A CA 1
ATOM 804 C C . CYS A 1 103 ? -20.674 10.675 37.635 1.00 96.94 103 CYS A C 1
ATOM 806 O O . CYS A 1 103 ? -20.710 10.993 38.821 1.00 96.94 103 CYS A O 1
ATOM 808 N N . ARG A 1 104 ? -20.519 11.577 36.657 1.00 95.88 104 ARG A N 1
ATOM 809 C CA . ARG A 1 104 ? -20.462 13.042 36.818 1.00 95.88 104 ARG A CA 1
ATOM 810 C C . ARG A 1 104 ? -19.348 13.583 37.727 1.00 95.88 104 ARG A C 1
ATOM 812 O O . ARG A 1 104 ? -19.247 14.791 37.904 1.00 95.88 104 ARG A O 1
ATOM 819 N N . LYS A 1 105 ? -18.460 12.730 38.252 1.00 96.69 105 LYS A N 1
ATOM 820 C CA . LYS A 1 105 ? -17.250 13.152 38.980 1.00 96.69 105 LYS A CA 1
ATOM 821 C C . LYS A 1 105 ? -16.341 13.972 38.062 1.00 96.69 105 LYS A C 1
ATOM 823 O O . LYS A 1 105 ? -16.208 13.618 36.890 1.00 96.69 105 LYS A O 1
ATOM 828 N N . ALA A 1 106 ? -15.698 15.010 38.594 1.00 95.44 106 ALA A N 1
ATOM 829 C CA . ALA A 1 106 ? -14.714 15.802 37.856 1.00 95.44 106 ALA A CA 1
ATOM 830 C C . ALA A 1 106 ? -13.585 14.907 37.314 1.00 95.44 106 ALA A C 1
ATOM 832 O O . ALA A 1 106 ? -13.106 13.999 38.003 1.00 95.44 106 ALA A O 1
ATOM 833 N N . VAL A 1 107 ? -13.176 15.140 36.069 1.00 95.56 107 VAL A N 1
ATOM 834 C CA . VAL A 1 107 ? -12.130 14.367 35.395 1.00 95.56 107 VAL A CA 1
ATOM 835 C C . VAL A 1 107 ? -10.988 15.298 35.030 1.00 95.56 107 VAL A C 1
ATOM 837 O O . VAL A 1 107 ? -11.083 16.095 34.104 1.00 95.56 107 VAL A O 1
ATOM 840 N N . ASN A 1 108 ? -9.866 15.135 35.726 1.00 92.19 108 ASN A N 1
ATOM 841 C CA . ASN A 1 108 ? -8.618 15.775 35.343 1.00 92.19 108 ASN A CA 1
ATOM 842 C C . ASN A 1 108 ? -7.982 15.000 34.177 1.00 92.19 108 ASN A C 1
ATOM 844 O O . ASN A 1 108 ? -7.672 13.812 34.310 1.00 92.19 108 ASN A O 1
ATOM 848 N N . GLN A 1 109 ? -7.763 15.674 33.047 1.00 91.12 109 GLN A N 1
ATOM 849 C CA . GLN A 1 109 ? -7.184 15.077 31.841 1.00 91.12 109 GLN A CA 1
ATOM 850 C C . GLN A 1 109 ? -5.778 14.490 32.069 1.00 91.12 109 GLN A C 1
ATOM 852 O O . GLN A 1 109 ? -5.430 13.485 31.446 1.00 91.12 109 GLN A O 1
ATOM 857 N N . SER A 1 110 ? -4.996 15.057 32.991 1.00 91.75 110 SER A N 1
ATOM 858 C CA . SER A 1 110 ? -3.662 14.565 33.366 1.00 91.75 110 SER A CA 1
ATOM 859 C C . SER A 1 110 ? -3.703 13.248 34.149 1.00 91.75 110 SER A C 1
ATOM 861 O O . SER A 1 110 ? -2.698 12.549 34.226 1.00 91.75 110 SER A O 1
ATOM 863 N N . LEU A 1 111 ? -4.864 12.876 34.702 1.00 92.88 111 LEU A N 1
ATOM 864 C CA . LEU A 1 111 ? -5.089 11.633 35.452 1.00 92.88 111 LEU A CA 1
ATOM 865 C C . LEU A 1 111 ? -5.829 10.572 34.618 1.00 92.88 111 LEU A C 1
ATOM 867 O O . LEU A 1 111 ? -6.515 9.700 35.159 1.00 92.88 111 LEU A O 1
ATOM 871 N N . ILE A 1 112 ? -5.723 10.656 33.290 1.00 95.38 112 ILE A N 1
ATOM 872 C CA . ILE A 1 112 ? -6.261 9.661 32.362 1.00 95.38 112 ILE A CA 1
ATOM 873 C C . ILE A 1 112 ? -5.164 8.659 32.007 1.00 95.38 112 ILE A C 1
ATOM 875 O O . ILE A 1 112 ? -4.131 9.010 31.438 1.00 95.38 112 ILE A O 1
ATOM 879 N N . PHE A 1 113 ? -5.420 7.382 32.287 1.00 96.88 113 PHE A N 1
ATOM 880 C CA . PHE A 1 113 ? -4.439 6.313 32.121 1.00 96.88 113 PHE A CA 1
ATOM 881 C C . PHE A 1 113 ? -4.802 5.404 30.948 1.00 96.88 113 PHE A C 1
ATOM 883 O O . PHE A 1 113 ? -5.896 4.844 30.905 1.00 96.88 113 PHE A O 1
ATOM 890 N N . VAL A 1 114 ? -3.876 5.205 30.008 1.00 96.62 114 VAL A N 1
ATOM 891 C CA . VAL A 1 114 ? -4.064 4.258 28.896 1.00 96.62 114 VAL A CA 1
ATOM 892 C C . VAL A 1 114 ? -4.055 2.820 29.416 1.00 96.62 114 VAL A C 1
ATOM 894 O O . VAL A 1 114 ? -3.150 2.401 30.136 1.00 96.62 114 VAL A O 1
ATOM 897 N N . MET A 1 115 ? -5.053 2.036 29.015 1.00 96.81 115 MET A N 1
ATOM 898 C CA . MET A 1 115 ? -5.215 0.639 29.410 1.00 96.81 115 MET A CA 1
ATOM 899 C C . MET A 1 115 ? -4.573 -0.289 28.372 1.00 96.81 115 MET A C 1
ATOM 901 O O . MET A 1 115 ? -5.234 -0.830 27.484 1.00 96.81 115 MET A O 1
ATOM 905 N N . PHE A 1 116 ? -3.257 -0.498 28.479 1.00 96.00 116 PHE A N 1
ATOM 906 C CA . PHE A 1 116 ? -2.502 -1.329 27.529 1.00 96.00 116 PHE A CA 1
ATOM 907 C C . PHE A 1 116 ? -2.932 -2.802 27.519 1.00 96.00 116 PHE A C 1
ATOM 909 O O . PHE A 1 116 ? -3.081 -3.382 26.446 1.00 96.00 116 PHE A O 1
ATOM 916 N N . LYS A 1 117 ? -3.160 -3.413 28.693 1.00 96.19 117 LYS A N 1
ATOM 917 C CA . LYS A 1 117 ? -3.623 -4.813 28.785 1.00 96.19 117 LYS A CA 1
ATOM 918 C C . LYS A 1 117 ? -4.985 -5.005 28.112 1.00 96.19 117 LYS A C 1
ATOM 920 O O . LYS A 1 117 ? -5.180 -5.986 27.396 1.00 96.19 117 LYS A O 1
ATOM 925 N N . LEU A 1 118 ? -5.889 -4.040 28.288 1.00 95.81 118 LEU A N 1
ATOM 926 C CA . LEU A 1 118 ? -7.202 -4.060 27.649 1.00 95.81 118 LEU A CA 1
ATOM 927 C C . LEU A 1 118 ? -7.081 -3.862 26.134 1.00 95.81 118 LEU A C 1
ATOM 929 O O . LEU A 1 118 ? -7.638 -4.640 25.373 1.00 95.81 118 LEU A O 1
ATOM 933 N N . SER A 1 119 ? -6.242 -2.916 25.695 1.00 96.06 119 SER A N 1
ATOM 934 C CA . SER A 1 119 ? -5.939 -2.703 24.270 1.00 96.06 119 SER A CA 1
ATOM 935 C C . SER A 1 119 ? -5.417 -3.977 23.593 1.00 96.06 119 SER A C 1
ATOM 937 O O . SER A 1 119 ? -5.852 -4.314 22.497 1.00 96.06 119 SER A O 1
ATOM 939 N N . LYS A 1 120 ? -4.513 -4.716 24.254 1.00 96.19 120 LYS A N 1
ATOM 940 C CA . LYS A 1 120 ? -4.001 -6.004 23.756 1.00 96.19 120 LYS A CA 1
ATOM 941 C C . LYS A 1 120 ? -5.072 -7.093 23.726 1.00 96.19 120 LYS A C 1
ATOM 943 O O . LYS A 1 120 ? -5.031 -7.949 22.854 1.00 96.19 120 LYS A O 1
ATOM 948 N N . SER A 1 121 ? -5.995 -7.095 24.682 1.00 96.75 121 SER A N 1
ATOM 949 C CA . SER A 1 121 ? -7.071 -8.091 24.725 1.00 96.75 121 SER A CA 1
ATOM 950 C C . SER A 1 121 ? -8.076 -7.855 23.602 1.00 96.75 121 SER A C 1
ATOM 952 O O . SER A 1 121 ? -8.328 -8.779 22.840 1.00 96.75 121 SER A O 1
ATOM 954 N N . ILE A 1 122 ? -8.499 -6.605 23.398 1.00 97.06 122 ILE A N 1
ATOM 955 C CA . ILE A 1 122 ? -9.333 -6.200 22.256 1.00 97.06 122 ILE A CA 1
ATOM 956 C C . ILE A 1 122 ? -8.621 -6.501 20.928 1.00 97.06 122 ILE A C 1
ATOM 958 O O . ILE A 1 122 ? -9.220 -7.034 20.004 1.00 97.06 122 ILE A O 1
ATOM 962 N N . GLY A 1 123 ? -7.310 -6.247 20.845 1.00 96.62 123 GLY A N 1
ATOM 963 C CA . GLY A 1 123 ? -6.505 -6.558 19.659 1.00 96.62 123 GLY A CA 1
ATOM 964 C C . GLY A 1 123 ? -6.419 -8.049 19.298 1.00 96.62 123 GLY A C 1
ATOM 965 O O . GLY A 1 123 ? -6.135 -8.365 18.147 1.00 96.62 123 GLY A O 1
ATOM 966 N N . ARG A 1 124 ? -6.655 -8.965 20.247 1.00 97.00 124 ARG A N 1
ATOM 967 C CA . ARG A 1 124 ? -6.648 -10.421 20.005 1.00 97.00 124 ARG A CA 1
ATOM 968 C C . ARG A 1 124 ? -8.004 -10.968 19.558 1.00 97.00 124 ARG A C 1
ATOM 970 O O . ARG A 1 124 ? -8.061 -12.109 19.110 1.00 97.00 124 ARG A O 1
ATOM 977 N N . MET A 1 125 ? -9.076 -10.189 19.693 1.00 97.31 125 MET A N 1
ATOM 978 C CA . MET A 1 125 ? -10.409 -10.599 19.256 1.00 97.31 125 MET A CA 1
ATOM 979 C C . MET A 1 125 ? -10.448 -10.721 17.733 1.00 97.31 125 MET A C 1
ATOM 981 O O . MET A 1 125 ? -9.808 -9.935 17.028 1.00 97.31 125 MET A O 1
ATOM 985 N N . LYS A 1 126 ? -11.193 -11.709 17.233 1.00 97.94 126 LYS A N 1
ATOM 986 C CA . LYS A 1 126 ? -11.327 -11.955 15.798 1.00 97.94 126 LYS A CA 1
ATOM 987 C C . LYS A 1 126 ? -12.312 -10.977 15.175 1.00 97.94 126 LYS A C 1
ATOM 989 O O . LYS A 1 126 ? -13.411 -10.774 15.688 1.00 97.94 126 LYS A O 1
ATOM 994 N N . ILE A 1 127 ? -11.914 -10.421 14.041 1.00 97.75 127 ILE A N 1
ATOM 995 C CA . ILE A 1 127 ? -12.743 -9.557 13.214 1.00 97.75 127 ILE A CA 1
ATOM 996 C C . ILE A 1 127 ? -12.887 -10.125 11.812 1.00 97.75 127 ILE A C 1
ATOM 998 O O . ILE A 1 127 ? -12.048 -10.901 11.347 1.00 97.75 127 ILE A O 1
ATOM 1002 N N . LYS A 1 128 ? -13.947 -9.696 11.141 1.00 97.00 128 LYS A N 1
ATOM 1003 C CA . LYS A 1 128 ? -14.184 -9.938 9.725 1.00 97.00 128 LYS A CA 1
ATOM 1004 C C . LYS A 1 128 ? -13.438 -8.901 8.891 1.00 97.00 128 LYS A C 1
ATOM 1006 O O . LYS A 1 128 ? -13.230 -7.759 9.309 1.00 97.00 128 LYS A O 1
ATOM 1011 N N . CYS A 1 129 ? -13.015 -9.283 7.691 1.00 96.56 129 CYS A N 1
ATOM 1012 C CA . CYS A 1 129 ? -12.438 -8.322 6.761 1.00 96.56 129 CYS A CA 1
ATOM 1013 C C . CYS A 1 129 ? -13.470 -7.252 6.358 1.00 96.56 129 CYS A C 1
ATOM 1015 O O . CYS A 1 129 ? -14.604 -7.578 6.026 1.00 96.56 129 CYS A O 1
ATOM 1017 N N . LYS A 1 130 ? -13.049 -5.984 6.231 1.00 94.56 130 LYS A N 1
ATOM 1018 C CA . LYS A 1 130 ? -13.883 -4.905 5.653 1.00 94.56 130 LYS A CA 1
ATOM 1019 C C . LYS A 1 130 ? -14.423 -5.226 4.246 1.00 94.56 130 LYS A C 1
ATOM 1021 O O . LYS A 1 130 ? -15.409 -4.645 3.812 1.00 94.56 130 LYS A O 1
ATOM 1026 N N . ASN A 1 131 ? -13.751 -6.122 3.520 1.00 96.31 131 ASN A N 1
ATOM 1027 C CA . ASN A 1 131 ? -14.139 -6.591 2.192 1.00 96.31 131 ASN A CA 1
ATOM 1028 C C . ASN A 1 131 ? -14.944 -7.901 2.238 1.00 96.31 131 ASN A C 1
ATOM 1030 O O . ASN A 1 131 ? -15.037 -8.576 1.215 1.00 96.31 131 ASN A O 1
ATOM 1034 N N . GLU A 1 132 ? -15.535 -8.274 3.378 1.00 95.31 132 GLU A N 1
ATOM 1035 C CA . GLU A 1 132 ? -16.515 -9.373 3.458 1.00 95.31 132 GLU A CA 1
ATOM 1036 C C . GLU A 1 132 ? -17.646 -9.160 2.440 1.00 95.31 132 GLU A C 1
ATOM 1038 O O . GLU A 1 132 ? -17.989 -10.078 1.702 1.00 95.31 132 GLU A O 1
ATOM 1043 N N . ILE A 1 133 ? -18.103 -7.912 2.268 1.00 93.31 133 ILE A N 1
ATOM 1044 C CA . ILE A 1 133 ? -19.075 -7.514 1.232 1.00 93.31 133 ILE A CA 1
ATOM 1045 C C . ILE A 1 133 ? -18.632 -7.831 -0.209 1.00 93.31 133 ILE A C 1
ATOM 1047 O O . ILE A 1 133 ? -19.463 -7.922 -1.105 1.00 93.31 133 ILE A O 1
ATOM 1051 N N . ARG A 1 134 ? -17.323 -7.987 -0.453 1.00 94.56 134 ARG A N 1
ATOM 1052 C CA . ARG A 1 134 ? -16.740 -8.371 -1.752 1.00 94.56 134 ARG A CA 1
ATOM 1053 C C . ARG A 1 134 ? -16.363 -9.855 -1.805 1.00 94.56 134 ARG A C 1
ATOM 1055 O O . ARG A 1 134 ? -15.786 -10.294 -2.796 1.00 94.56 134 ARG A O 1
ATOM 1062 N N . GLY A 1 135 ? -16.675 -10.614 -0.757 1.00 95.25 135 GLY A N 1
ATOM 1063 C CA . GLY A 1 135 ? -16.436 -12.049 -0.663 1.00 95.25 135 GLY A CA 1
ATOM 1064 C C . GLY A 1 135 ? -15.137 -12.448 0.034 1.00 95.25 135 GLY A C 1
ATOM 1065 O O . GLY A 1 135 ? -14.737 -13.597 -0.108 1.00 95.25 135 GLY A O 1
ATOM 1066 N N . CYS A 1 136 ? -14.462 -11.553 0.767 1.00 97.38 136 CYS A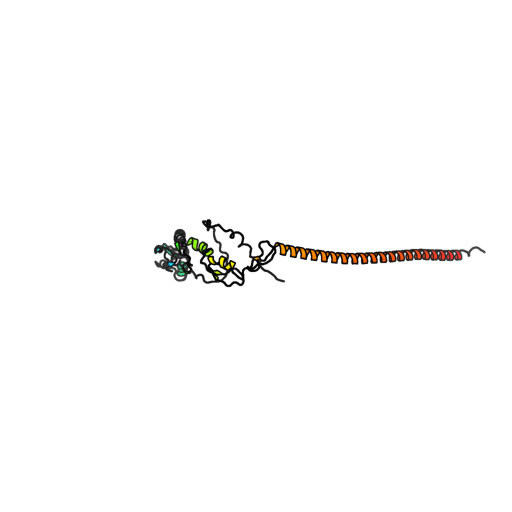 N 1
ATOM 1067 C CA . CYS A 1 136 ? -13.312 -11.952 1.585 1.00 97.38 136 CYS A CA 1
ATOM 1068 C C . CYS A 1 136 ? -13.776 -12.814 2.775 1.00 97.38 136 CYS A C 1
ATOM 1070 O O . CYS A 1 136 ? -14.443 -12.268 3.654 1.00 97.38 136 CYS A O 1
ATOM 1072 N N . PRO A 1 137 ? -13.420 -14.114 2.850 1.00 96.38 137 PRO A N 1
ATOM 1073 C CA . PRO A 1 137 ? -13.881 -14.999 3.924 1.00 96.38 137 PRO A CA 1
ATOM 1074 C C . PRO A 1 137 ? -12.997 -14.927 5.179 1.00 96.38 137 PRO A C 1
ATOM 1076 O O . PRO A 1 137 ? -13.267 -15.592 6.176 1.00 96.38 137 PRO A O 1
ATOM 1079 N N . GLU A 1 138 ? -11.900 -14.171 5.114 1.00 96.81 138 GLU A N 1
ATOM 1080 C CA . GLU A 1 138 ? -10.875 -14.173 6.148 1.00 96.81 138 GLU A CA 1
ATOM 1081 C C . GLU A 1 138 ? -11.368 -13.521 7.439 1.00 96.81 138 GLU A C 1
ATOM 1083 O O . GLU A 1 138 ? -11.901 -12.404 7.444 1.00 96.81 138 GLU A O 1
ATOM 1088 N N . THR A 1 139 ? -11.097 -14.213 8.543 1.00 97.56 139 THR A N 1
ATOM 1089 C CA . THR A 1 139 ? -11.257 -13.696 9.900 1.00 97.56 139 THR A CA 1
ATOM 1090 C C . THR A 1 139 ? -9.919 -13.777 10.620 1.00 97.56 139 THR A C 1
ATOM 1092 O O . THR A 1 139 ? -9.223 -14.789 10.566 1.00 97.56 139 THR A O 1
ATOM 1095 N N . PHE A 1 140 ? -9.524 -12.695 11.280 1.00 97.25 140 PHE A N 1
ATOM 1096 C CA . PHE A 1 140 ? -8.191 -12.563 11.879 1.00 97.25 140 PHE A CA 1
ATOM 1097 C C . PHE A 1 140 ? -8.234 -11.646 13.107 1.00 97.25 140 PHE A C 1
ATOM 1099 O O . PHE A 1 140 ? -9.204 -10.902 13.280 1.00 97.25 140 PHE A O 1
ATOM 1106 N N . PRO A 1 141 ? -7.220 -11.683 13.992 1.00 98.12 141 PRO A N 1
ATOM 1107 C CA . PRO A 1 141 ? -7.146 -10.775 15.131 1.00 98.12 141 PRO A CA 1
ATOM 1108 C C . PRO A 1 141 ? -7.173 -9.305 14.698 1.00 98.12 141 PRO A C 1
ATOM 1110 O O . PRO A 1 141 ? -6.480 -8.918 13.758 1.00 98.12 141 PRO A O 1
ATOM 1113 N N . LEU A 1 142 ? -7.900 -8.450 15.421 1.00 97.44 142 LEU A N 1
ATOM 1114 C CA . LEU A 1 142 ? -7.968 -7.008 15.144 1.00 97.44 142 LEU A CA 1
ATOM 1115 C C . LEU A 1 142 ? -6.578 -6.352 15.024 1.00 97.44 142 LEU A C 1
ATOM 1117 O O . LEU A 1 142 ? -6.382 -5.448 14.213 1.00 97.44 142 LEU A O 1
ATOM 1121 N N . ALA A 1 143 ? -5.592 -6.815 15.796 1.00 96.38 143 ALA A N 1
ATOM 1122 C CA . ALA A 1 143 ? -4.213 -6.334 15.723 1.00 96.38 143 ALA A CA 1
ATOM 1123 C C . ALA A 1 143 ? -3.550 -6.551 14.346 1.00 96.38 143 ALA A C 1
ATOM 1125 O O . ALA A 1 143 ? -2.627 -5.818 13.995 1.00 96.38 143 ALA A O 1
ATOM 1126 N N . GLU A 1 144 ? -4.028 -7.516 13.558 1.00 96.56 144 GLU A N 1
ATOM 1127 C CA . GLU A 1 144 ? -3.499 -7.882 12.239 1.00 96.56 144 GLU A CA 1
ATOM 1128 C C . GLU A 1 144 ? -4.249 -7.204 11.081 1.00 96.56 144 GLU A C 1
ATOM 1130 O O . GLU A 1 144 ? -3.855 -7.346 9.922 1.00 96.56 144 GLU A O 1
ATOM 1135 N N . GLN A 1 145 ? -5.281 -6.399 11.374 1.00 95.81 145 GLN A N 1
ATOM 1136 C CA . GLN A 1 145 ? -6.121 -5.732 10.373 1.00 95.81 145 GLN A CA 1
ATOM 1137 C C . GLN A 1 145 ? -5.322 -4.975 9.311 1.00 95.81 145 GLN A C 1
ATOM 1139 O O . GLN A 1 145 ? -5.643 -5.038 8.124 1.00 95.81 145 GLN A O 1
ATOM 1144 N N . TYR A 1 146 ? -4.274 -4.265 9.729 1.00 94.62 146 TYR A N 1
ATOM 1145 C CA . TYR A 1 146 ? -3.421 -3.520 8.810 1.00 94.62 146 TYR A CA 1
ATOM 1146 C C . TYR A 1 146 ? -2.650 -4.451 7.863 1.00 94.62 146 TYR A C 1
ATOM 1148 O O . TYR A 1 146 ? -2.661 -4.242 6.651 1.00 94.62 146 TYR A O 1
ATOM 1156 N N . CYS A 1 147 ? -2.030 -5.507 8.398 1.00 96.12 147 CYS A N 1
ATOM 1157 C CA . CYS A 1 147 ? -1.276 -6.483 7.609 1.00 96.12 147 CYS A CA 1
ATOM 1158 C C . CYS A 1 147 ? -2.171 -7.186 6.582 1.00 96.12 147 CYS A C 1
ATOM 1160 O O . CYS A 1 147 ? -1.798 -7.292 5.410 1.00 96.12 147 CYS A O 1
ATOM 1162 N N . HIS A 1 148 ? -3.378 -7.586 6.992 1.00 96.31 148 HIS A N 1
ATOM 1163 C CA . HIS A 1 148 ? -4.362 -8.137 6.070 1.00 96.31 148 HIS A CA 1
ATOM 1164 C C . HIS A 1 148 ? -4.773 -7.109 5.005 1.00 96.31 148 HIS A C 1
ATOM 1166 O O . HIS A 1 148 ? -4.751 -7.423 3.822 1.00 96.31 148 HIS A O 1
ATOM 1172 N N . SER A 1 149 ? -5.085 -5.859 5.372 1.00 94.62 149 SER A N 1
ATOM 1173 C CA . SER A 1 149 ? -5.499 -4.830 4.401 1.00 94.62 149 SER A CA 1
ATOM 1174 C C . SER A 1 149 ? -4.457 -4.576 3.305 1.00 94.62 149 SER A C 1
ATOM 1176 O O . SER A 1 149 ? -4.831 -4.273 2.175 1.00 94.62 149 SER A O 1
ATOM 1178 N N . MET A 1 150 ? -3.164 -4.709 3.615 1.00 94.00 150 MET A N 1
ATOM 1179 C CA . MET A 1 150 ? -2.078 -4.532 2.642 1.00 94.00 150 MET A CA 1
ATOM 1180 C C . MET A 1 150 ? -2.004 -5.654 1.596 1.00 94.00 150 MET A C 1
ATOM 1182 O O . MET A 1 150 ? -1.479 -5.443 0.501 1.00 94.00 150 MET A O 1
ATOM 1186 N N . SER A 1 151 ? -2.522 -6.837 1.925 1.00 94.75 151 SER A N 1
ATOM 1187 C CA . SER A 1 151 ? -2.402 -8.059 1.120 1.00 94.75 151 SER A CA 1
ATOM 1188 C C . SER A 1 151 ? -3.748 -8.692 0.751 1.00 94.75 151 SER A C 1
ATOM 1190 O O . SER A 1 151 ? -3.777 -9.704 0.057 1.00 94.75 151 SER A O 1
ATOM 1192 N N . CYS A 1 152 ? -4.866 -8.083 1.155 1.00 97.31 152 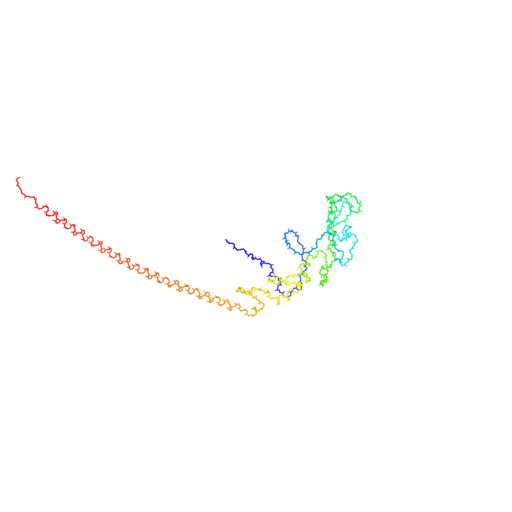CYS A N 1
ATOM 1193 C CA . CYS A 1 152 ? -6.208 -8.605 0.939 1.00 97.31 152 CYS A CA 1
ATOM 1194 C C . CYS A 1 152 ? -6.476 -8.816 -0.557 1.00 97.31 152 CYS A C 1
ATOM 1196 O O . CYS A 1 152 ? -6.499 -7.867 -1.344 1.00 97.31 152 CYS A O 1
ATOM 1198 N N . ALA A 1 153 ? -6.730 -10.071 -0.928 1.00 97.06 153 ALA A N 1
ATOM 1199 C CA . ALA A 1 153 ? -7.055 -10.501 -2.287 1.00 97.06 153 ALA A CA 1
ATOM 1200 C C . ALA A 1 153 ? -8.296 -9.799 -2.873 1.00 97.06 153 ALA A C 1
ATOM 1202 O O . ALA A 1 153 ? -8.417 -9.669 -4.090 1.00 97.06 153 ALA A O 1
ATOM 1203 N N . TYR A 1 154 ? -9.191 -9.331 -1.999 1.00 97.56 154 TYR A N 1
ATOM 1204 C CA . TYR A 1 154 ? -10.473 -8.709 -2.328 1.00 97.56 154 TYR A CA 1
ATOM 1205 C C . TYR A 1 154 ? -10.455 -7.175 -2.222 1.00 97.56 154 TYR A C 1
ATOM 1207 O O . TYR A 1 154 ? -11.494 -6.535 -2.388 1.00 97.56 154 TYR A O 1
ATOM 1215 N N . GLU A 1 155 ? -9.300 -6.567 -1.929 1.00 96.69 155 GLU A N 1
ATOM 1216 C CA . GLU A 1 155 ? -9.158 -5.110 -1.995 1.00 96.69 155 GLU A CA 1
ATOM 1217 C C . GLU A 1 155 ? -9.252 -4.659 -3.456 1.00 96.69 155 GLU A C 1
ATOM 1219 O O . GLU A 1 155 ? -8.588 -5.230 -4.326 1.00 96.69 155 GLU A O 1
ATOM 1224 N N . LEU A 1 156 ? -10.050 -3.620 -3.715 1.00 96.00 156 LEU A N 1
ATOM 1225 C CA . LEU A 1 156 ? -10.061 -2.957 -5.014 1.00 96.00 156 LEU A CA 1
ATOM 1226 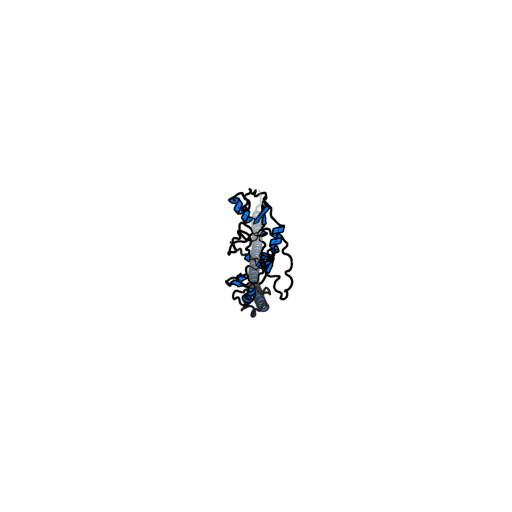C C . LEU A 1 156 ? -8.790 -2.129 -5.168 1.00 96.00 156 LEU A C 1
ATOM 1228 O O . LEU A 1 156 ? -8.534 -1.195 -4.411 1.00 96.00 156 LEU A O 1
ATOM 1232 N N . VAL A 1 157 ? -8.004 -2.475 -6.176 1.00 95.50 157 VAL A N 1
ATOM 1233 C CA . VAL A 1 157 ? -6.784 -1.770 -6.545 1.00 95.50 157 VAL A CA 1
ATOM 1234 C C . VAL A 1 157 ? -6.932 -1.212 -7.951 1.00 95.50 157 VAL A C 1
ATOM 1236 O O . VAL A 1 157 ? -7.686 -1.734 -8.770 1.00 95.50 157 VAL A O 1
ATOM 1239 N N . HIS A 1 158 ? -6.212 -0.133 -8.231 1.00 96.00 158 HIS A N 1
ATOM 1240 C CA . HIS A 1 158 ? -6.090 0.373 -9.590 1.00 96.00 158 HIS A CA 1
ATOM 1241 C C . HIS A 1 158 ? -5.015 -0.412 -10.330 1.00 96.00 158 HIS A C 1
ATOM 1243 O O . HIS A 1 158 ? -4.014 -0.829 -9.739 1.00 96.00 158 HIS A O 1
ATOM 1249 N N . CYS A 1 159 ? -5.200 -0.574 -11.636 1.00 94.44 159 CYS A N 1
ATOM 1250 C CA . CYS A 1 159 ? -4.138 -1.063 -12.494 1.00 94.44 159 CYS A CA 1
ATOM 1251 C C . CYS A 1 159 ? -2.896 -0.150 -12.371 1.00 94.44 159 CYS A C 1
ATOM 1253 O O . CYS A 1 159 ? -3.024 1.068 -12.508 1.00 94.44 159 CYS A O 1
ATOM 1255 N N . PRO A 1 160 ? -1.690 -0.700 -12.138 1.00 91.62 160 PRO A N 1
ATOM 1256 C CA . PRO A 1 160 ? -0.472 0.094 -11.995 1.00 91.62 160 PRO A CA 1
ATOM 1257 C C . PRO A 1 160 ? 0.071 0.610 -13.337 1.00 91.62 160 PRO A C 1
ATOM 1259 O O . PRO A 1 160 ? 1.033 1.378 -13.349 1.00 91.62 160 PRO A O 1
ATOM 1262 N N . TYR A 1 161 ? -0.490 0.173 -14.470 1.00 90.00 161 TYR A N 1
ATOM 1263 C CA . TYR A 1 161 ? -0.001 0.551 -15.792 1.00 90.00 161 TYR A CA 1
ATOM 1264 C C . TYR A 1 161 ? -0.547 1.920 -16.218 1.00 90.00 161 TYR A C 1
ATOM 1266 O O . TYR A 1 161 ? -1.768 2.087 -16.298 1.00 90.00 161 TYR A O 1
ATOM 1274 N N . PRO A 1 162 ? 0.328 2.894 -16.541 1.00 88.38 162 PRO A N 1
ATOM 1275 C CA . PRO A 1 162 ? -0.095 4.218 -16.980 1.00 88.38 162 PRO A CA 1
ATOM 1276 C C . PRO A 1 162 ? -1.061 4.157 -18.168 1.00 88.38 162 PRO A C 1
ATOM 1278 O O . PRO A 1 162 ? -0.821 3.452 -19.147 1.00 88.38 162 PRO A O 1
ATOM 1281 N N . GLY A 1 163 ? -2.155 4.912 -18.077 1.00 88.38 163 GLY A N 1
ATOM 1282 C CA . GLY A 1 163 ? -3.219 4.939 -19.087 1.00 88.38 163 GLY A CA 1
ATOM 1283 C C . GLY A 1 163 ? -4.335 3.917 -18.854 1.00 88.38 163 GLY A C 1
ATOM 1284 O O . GLY A 1 163 ? -5.457 4.144 -19.304 1.00 88.38 163 GLY A O 1
ATOM 1285 N N . CYS A 1 164 ? -4.097 2.860 -18.072 1.00 93.38 164 CYS A N 1
ATOM 1286 C CA . CYS A 1 164 ? -5.157 1.937 -17.690 1.00 93.38 164 CYS A CA 1
ATOM 1287 C C . CYS A 1 164 ? -5.971 2.504 -16.520 1.00 93.38 164 CYS A C 1
ATOM 1289 O O . CYS A 1 164 ? -5.438 2.767 -15.445 1.00 93.38 164 CYS A O 1
ATOM 1291 N N . ARG A 1 165 ? -7.285 2.658 -16.713 1.00 93.44 165 ARG A N 1
ATOM 1292 C CA . ARG A 1 165 ? -8.222 3.112 -15.667 1.00 93.44 165 ARG A CA 1
ATOM 1293 C C . ARG A 1 165 ? -8.970 1.964 -14.985 1.00 93.44 165 ARG A C 1
ATOM 1295 O O . ARG A 1 165 ? -9.936 2.207 -14.269 1.00 93.44 165 ARG A O 1
ATOM 1302 N N . ALA A 1 166 ? -8.562 0.720 -15.229 1.00 94.12 166 ALA A N 1
ATOM 1303 C CA . ALA A 1 166 ? -9.224 -0.437 -14.647 1.00 94.12 166 ALA A CA 1
ATOM 1304 C C . ALA A 1 166 ? -9.052 -0.457 -13.120 1.00 94.12 166 ALA A C 1
ATOM 1306 O O . ALA A 1 166 ? -7.943 -0.294 -12.604 1.00 94.12 166 ALA A O 1
ATOM 1307 N N . GLN A 1 167 ? -10.159 -0.703 -12.425 1.00 96.50 167 GLN A N 1
ATOM 1308 C CA . GLN A 1 167 ? -10.199 -1.057 -11.012 1.00 96.50 167 GLN A CA 1
ATOM 1309 C C . GLN A 1 167 ? -10.626 -2.514 -10.901 1.00 96.50 167 GLN A C 1
ATOM 1311 O O . GLN A 1 167 ? -11.569 -2.945 -11.563 1.00 96.50 167 GLN A O 1
ATOM 1316 N N . LEU A 1 168 ? -9.910 -3.276 -10.088 1.00 95.19 168 LEU A N 1
ATOM 1317 C CA . LEU A 1 168 ? -10.062 -4.719 -10.011 1.00 95.19 168 LEU A CA 1
ATOM 1318 C C . LEU A 1 168 ? -9.678 -5.226 -8.629 1.00 95.19 168 LEU A C 1
ATOM 1320 O O . LEU A 1 168 ? -8.977 -4.546 -7.879 1.00 95.19 168 LEU A O 1
ATOM 1324 N N . LEU A 1 169 ? -10.148 -6.422 -8.284 1.00 96.56 169 LEU A N 1
ATOM 1325 C CA . LEU A 1 169 ? -9.703 -7.077 -7.062 1.00 96.56 169 LEU A CA 1
ATOM 1326 C C . LEU A 1 169 ? -8.216 -7.406 -7.194 1.00 96.56 169 LEU A C 1
ATOM 1328 O O . LEU A 1 169 ? -7.755 -7.811 -8.262 1.00 96.56 169 LEU A O 1
ATOM 1332 N N . ARG A 1 170 ? -7.464 -7.276 -6.100 1.00 96.62 170 ARG A N 1
ATOM 1333 C CA . ARG A 1 170 ? -6.026 -7.578 -6.075 1.00 96.62 170 ARG A CA 1
ATOM 1334 C C . ARG A 1 170 ? -5.698 -8.960 -6.652 1.00 96.62 170 ARG A C 1
ATOM 1336 O O . ARG A 1 170 ? -4.713 -9.078 -7.372 1.00 96.62 170 ARG A O 1
ATOM 1343 N N . ARG A 1 171 ? -6.526 -9.977 -6.387 1.00 95.50 171 ARG A N 1
ATOM 1344 C CA . ARG A 1 171 ? -6.363 -11.339 -6.939 1.00 95.50 171 ARG A CA 1
ATOM 1345 C C . ARG A 1 171 ? -6.470 -11.424 -8.465 1.00 95.50 171 ARG A C 1
ATOM 1347 O O . ARG A 1 171 ? -5.888 -12.319 -9.063 1.00 95.50 171 ARG A O 1
ATOM 1354 N N . ASP A 1 172 ? -7.196 -10.497 -9.083 1.00 95.50 172 ASP A N 1
ATOM 1355 C CA . ASP A 1 172 ? -7.439 -10.465 -10.528 1.00 95.50 172 ASP A CA 1
ATOM 1356 C C . ASP A 1 172 ? -6.404 -9.585 -11.252 1.00 95.50 172 ASP A C 1
ATOM 1358 O O . ASP A 1 172 ? -6.434 -9.432 -12.474 1.00 95.50 172 ASP A O 1
ATOM 1362 N N . LEU A 1 173 ? -5.455 -8.997 -10.515 1.00 93.69 173 LEU A N 1
ATOM 1363 C CA . LEU A 1 173 ? -4.450 -8.113 -11.092 1.00 93.69 173 LEU A CA 1
ATOM 1364 C C . LEU A 1 173 ? -3.521 -8.847 -12.058 1.00 93.69 173 LEU A C 1
ATOM 1366 O O . LEU A 1 173 ? -3.205 -8.311 -13.117 1.00 93.69 173 LEU A O 1
ATOM 1370 N N . ASP A 1 174 ? -3.126 -10.078 -11.735 1.00 90.94 174 ASP A N 1
ATOM 1371 C CA . ASP A 1 174 ? -2.254 -10.880 -12.596 1.00 90.94 174 ASP A CA 1
ATOM 1372 C C . ASP A 1 174 ? -2.957 -11.311 -13.887 1.00 90.94 174 ASP A C 1
ATOM 1374 O O . ASP A 1 174 ? -2.364 -11.282 -14.969 1.00 90.94 174 ASP A O 1
ATOM 1378 N N . THR A 1 175 ? -4.236 -11.687 -13.802 1.00 94.69 175 THR A N 1
ATOM 1379 C CA . THR A 1 175 ? -5.026 -12.070 -14.979 1.00 94.69 175 THR A CA 1
ATOM 1380 C C . THR A 1 175 ? -5.274 -10.864 -15.878 1.00 94.69 175 THR A C 1
ATOM 1382 O O . THR A 1 175 ? -5.114 -10.969 -17.097 1.00 94.69 175 THR A O 1
ATOM 1385 N N . HIS A 1 176 ? -5.561 -9.698 -15.294 1.00 94.06 176 HIS A N 1
ATOM 1386 C CA . HIS A 1 176 ? -5.621 -8.437 -16.024 1.00 94.06 176 HIS A CA 1
ATOM 1387 C C . HIS A 1 176 ? -4.272 -8.076 -16.649 1.00 94.06 176 HIS A C 1
ATOM 1389 O O . HIS A 1 176 ? -4.228 -7.731 -17.825 1.00 94.06 176 HIS A O 1
ATOM 1395 N N . ALA A 1 177 ? -3.164 -8.185 -15.913 1.00 89.94 177 ALA A N 1
ATOM 1396 C CA . ALA A 1 177 ? -1.840 -7.804 -16.398 1.00 89.94 177 ALA A CA 1
ATOM 1397 C C . ALA A 1 177 ? -1.429 -8.573 -17.660 1.00 89.94 177 ALA A C 1
ATOM 1399 O O . ALA A 1 177 ? -0.807 -7.980 -18.538 1.00 89.94 177 ALA A O 1
ATOM 1400 N N . ARG A 1 178 ? -1.839 -9.843 -17.797 1.00 89.00 178 ARG A N 1
ATOM 1401 C CA . ARG A 1 178 ? -1.624 -10.673 -19.002 1.00 89.00 178 ARG A CA 1
ATOM 1402 C C . ARG A 1 178 ? -2.366 -10.188 -20.249 1.00 89.00 178 ARG A C 1
ATOM 1404 O O . ARG A 1 178 ? -1.958 -10.523 -21.352 1.00 89.00 178 ARG A O 1
ATOM 1411 N N . HIS A 1 179 ? -3.437 -9.419 -20.081 1.00 89.94 179 HIS A N 1
ATOM 1412 C CA . HIS A 1 179 ? -4.289 -8.954 -21.182 1.00 89.94 179 HIS A CA 1
ATOM 1413 C C . HIS A 1 179 ? -4.362 -7.426 -21.268 1.00 89.94 179 HIS A C 1
ATOM 1415 O O . HIS A 1 179 ? -5.026 -6.878 -22.144 1.00 89.94 179 HIS A O 1
ATOM 1421 N N . CYS A 1 180 ? -3.693 -6.719 -20.359 1.00 91.38 180 CYS A N 1
ATOM 1422 C CA . CYS A 1 180 ? -3.736 -5.272 -20.295 1.00 91.38 180 CYS A CA 1
ATOM 1423 C C . CYS A 1 180 ? -3.029 -4.670 -21.510 1.00 91.38 180 CYS A C 1
ATOM 1425 O O . CYS A 1 180 ? -1.816 -4.798 -21.664 1.00 91.38 180 CYS A O 1
ATOM 1427 N N . GLU A 1 181 ? -3.767 -3.938 -22.340 1.00 89.62 181 GLU A N 1
ATOM 1428 C CA . GLU A 1 181 ? -3.219 -3.264 -23.525 1.00 89.62 181 GLU A CA 1
ATOM 1429 C C . GLU A 1 181 ? -2.169 -2.196 -23.181 1.00 89.62 181 GLU A C 1
ATOM 1431 O O . GLU A 1 181 ? -1.324 -1.847 -24.005 1.00 89.62 181 GLU A O 1
ATOM 1436 N N . HIS A 1 182 ? -2.196 -1.707 -21.940 1.00 89.44 182 HIS A N 1
ATOM 1437 C CA . HIS A 1 182 ? -1.260 -0.719 -21.413 1.00 89.44 182 HIS A CA 1
ATOM 1438 C C . HIS A 1 182 ? -0.002 -1.351 -20.804 1.00 89.44 182 HIS A C 1
ATOM 1440 O O . HIS A 1 182 ? 0.890 -0.625 -20.362 1.00 89.44 182 HIS A O 1
ATOM 1446 N N . TRP A 1 183 ? 0.101 -2.686 -20.779 1.00 89.56 183 TRP A N 1
ATOM 1447 C CA . TRP A 1 183 ? 1.297 -3.366 -20.297 1.00 89.56 183 TRP A CA 1
ATOM 1448 C C . TRP A 1 183 ? 2.499 -3.008 -21.173 1.00 89.56 183 TRP A C 1
ATOM 1450 O O . TRP A 1 183 ? 2.509 -3.228 -22.390 1.00 89.56 183 TRP A O 1
ATOM 1460 N N . ARG A 1 184 ? 3.525 -2.454 -20.527 1.00 89.12 184 ARG A N 1
ATOM 1461 C CA . ARG A 1 184 ? 4.817 -2.150 -21.133 1.00 89.12 184 ARG A CA 1
ATOM 1462 C C . ARG A 1 184 ? 5.922 -2.524 -20.162 1.00 89.12 184 ARG A C 1
ATOM 1464 O O . ARG A 1 184 ? 5.896 -2.083 -19.014 1.00 89.12 184 ARG A O 1
ATOM 1471 N N . GLN A 1 185 ? 6.900 -3.298 -20.617 1.00 84.81 185 GLN A N 1
ATOM 1472 C CA . GLN A 1 185 ? 8.093 -3.604 -19.830 1.00 84.81 185 GLN A CA 1
ATOM 1473 C C . GLN A 1 185 ? 9.367 -3.505 -20.669 1.00 84.81 185 GLN A C 1
ATOM 1475 O O . GLN A 1 185 ? 9.362 -3.893 -21.838 1.00 84.81 185 GLN A O 1
ATOM 1480 N N . PRO A 1 186 ? 10.473 -3.007 -20.092 1.00 87.88 186 PRO A N 1
ATOM 1481 C CA . PRO A 1 186 ? 11.780 -3.115 -20.719 1.00 87.88 186 PRO A CA 1
ATOM 1482 C C . PRO A 1 186 ? 12.131 -4.578 -20.999 1.00 87.88 186 PRO A C 1
ATOM 1484 O O . PRO A 1 186 ? 11.782 -5.476 -20.230 1.00 87.88 186 PRO A O 1
ATOM 1487 N N . CYS A 1 187 ? 12.850 -4.823 -22.089 1.00 89.69 187 CYS A N 1
ATOM 1488 C CA . CYS A 1 187 ? 13.371 -6.145 -22.388 1.00 89.69 187 CYS A CA 1
ATOM 1489 C C . CYS A 1 187 ? 14.240 -6.640 -21.225 1.00 89.69 187 CYS A C 1
ATOM 1491 O O . CYS A 1 187 ? 15.225 -5.998 -20.861 1.00 89.69 187 CYS A O 1
ATOM 1493 N N . HIS A 1 188 ? 13.897 -7.810 -20.684 1.00 86.06 188 HIS A N 1
ATOM 1494 C CA . HIS A 1 188 ? 14.607 -8.463 -19.580 1.00 86.06 188 HIS A CA 1
ATOM 1495 C C . HIS A 1 188 ? 16.108 -8.686 -19.842 1.00 86.06 188 HIS A C 1
ATOM 1497 O O . HIS A 1 188 ? 16.884 -8.804 -18.902 1.00 86.06 188 HIS A O 1
ATOM 1503 N N . MET A 1 189 ? 16.527 -8.719 -21.111 1.00 85.62 189 MET A N 1
ATOM 1504 C CA . MET A 1 189 ? 17.930 -8.863 -21.517 1.00 85.62 189 MET A CA 1
ATOM 1505 C C . MET A 1 189 ? 18.672 -7.522 -21.640 1.00 85.62 189 MET A C 1
ATOM 1507 O O . MET A 1 189 ? 19.831 -7.496 -22.040 1.00 85.62 189 MET A O 1
ATOM 1511 N N . GLY A 1 190 ? 18.019 -6.399 -21.323 1.00 84.19 190 GLY A N 1
ATOM 1512 C CA . GLY A 1 190 ? 18.676 -5.099 -21.195 1.00 84.19 190 GLY A CA 1
ATOM 1513 C C . GLY A 1 190 ? 19.009 -4.388 -22.508 1.00 84.19 190 GLY A C 1
ATOM 1514 O O . GLY A 1 190 ? 19.767 -3.426 -22.485 1.00 84.19 190 GLY A O 1
ATOM 1515 N N . CYS A 1 191 ? 18.434 -4.780 -23.651 1.00 88.12 191 CYS A N 1
ATOM 1516 C CA . CYS A 1 191 ? 18.677 -4.094 -24.931 1.00 88.12 191 CYS A CA 1
ATOM 1517 C C . CYS A 1 191 ? 17.983 -2.725 -25.070 1.00 88.12 191 CYS A C 1
ATOM 1519 O O . CYS A 1 191 ? 17.985 -2.141 -26.146 1.00 88.12 191 CYS A O 1
ATOM 1521 N N . GLY A 1 192 ? 17.311 -2.239 -24.022 1.00 84.75 192 GLY A N 1
ATOM 1522 C CA . GLY A 1 192 ? 16.611 -0.950 -24.022 1.00 84.75 192 GLY A CA 1
ATOM 1523 C C . GLY A 1 192 ? 15.266 -0.919 -24.761 1.00 84.75 192 GLY A C 1
ATOM 1524 O O . GLY A 1 192 ? 14.556 0.078 -24.673 1.00 84.75 192 GLY A O 1
ATOM 1525 N N . ALA A 1 193 ? 14.865 -1.996 -25.448 1.00 88.56 193 ALA A N 1
ATOM 1526 C CA . ALA A 1 193 ? 13.555 -2.071 -26.094 1.00 88.56 193 ALA A CA 1
ATOM 1527 C C . ALA A 1 193 ? 12.423 -2.140 -25.055 1.00 88.56 193 ALA A C 1
ATOM 1529 O O . ALA A 1 193 ? 12.508 -2.907 -24.095 1.00 88.56 193 ALA A O 1
ATOM 1530 N N . VAL A 1 194 ? 11.342 -1.387 -25.272 1.00 90.56 194 VAL A N 1
ATOM 1531 C CA . VAL A 1 194 ? 10.109 -1.478 -24.475 1.00 90.56 194 VAL A CA 1
ATOM 1532 C C . VAL A 1 194 ? 9.127 -2.401 -25.188 1.00 90.56 194 VAL A C 1
ATOM 1534 O O . VAL A 1 194 ? 8.716 -2.144 -26.320 1.00 90.56 194 VAL A O 1
ATOM 1537 N N . LEU A 1 195 ? 8.756 -3.490 -24.524 1.00 89.06 195 LEU A N 1
ATOM 1538 C CA . LEU A 1 195 ? 7.905 -4.542 -25.060 1.00 89.06 195 LEU A CA 1
ATOM 1539 C C . LEU A 1 195 ? 6.467 -4.368 -24.574 1.00 89.06 195 LEU A C 1
ATOM 1541 O O . LEU A 1 195 ? 6.230 -4.011 -23.425 1.00 89.06 195 LEU A O 1
ATOM 1545 N N . SER A 1 196 ? 5.523 -4.632 -25.470 1.00 90.44 196 SER A N 1
ATOM 1546 C CA . SER A 1 196 ? 4.095 -4.809 -25.193 1.00 90.44 196 SER A CA 1
ATOM 1547 C C . SER A 1 196 ? 3.726 -6.280 -25.396 1.00 90.44 196 SER A C 1
ATOM 1549 O O . SER A 1 196 ? 4.511 -7.014 -26.000 1.00 90.44 196 SER A O 1
ATOM 1551 N N . HIS A 1 197 ? 2.526 -6.708 -24.991 1.00 86.81 197 HIS A N 1
ATOM 1552 C CA . HIS A 1 197 ? 2.069 -8.093 -25.211 1.00 86.81 197 HIS A CA 1
ATOM 1553 C C . HIS A 1 197 ? 2.193 -8.539 -26.672 1.00 86.81 197 HIS A C 1
ATOM 1555 O O . HIS A 1 197 ? 2.570 -9.672 -26.952 1.00 86.81 197 HIS A O 1
ATOM 1561 N N . ARG A 1 198 ? 1.954 -7.625 -27.622 1.00 83.19 198 ARG A N 1
ATOM 1562 C CA . ARG A 1 198 ? 2.063 -7.908 -29.062 1.00 83.19 198 ARG A CA 1
ATOM 1563 C C . ARG A 1 198 ? 3.512 -8.050 -29.531 1.00 83.19 198 ARG A C 1
ATOM 1565 O O . ARG A 1 198 ? 3.806 -8.886 -30.377 1.00 83.19 198 ARG A O 1
ATOM 1572 N N . THR A 1 199 ? 4.416 -7.224 -29.007 1.00 87.44 199 THR A N 1
ATOM 1573 C CA . THR A 1 199 ? 5.804 -7.155 -29.492 1.00 87.44 199 THR A CA 1
ATOM 1574 C C . THR A 1 199 ? 6.754 -8.079 -28.738 1.00 87.44 199 THR A C 1
ATOM 1576 O O . THR A 1 199 ? 7.817 -8.395 -29.264 1.00 87.44 199 THR A O 1
ATOM 1579 N N . GLN A 1 200 ? 6.387 -8.547 -27.541 1.00 85.50 200 GLN A N 1
ATOM 1580 C CA . GLN A 1 200 ? 7.238 -9.401 -26.713 1.00 85.50 200 GLN A CA 1
ATOM 1581 C C . GLN A 1 200 ? 7.584 -10.724 -27.406 1.00 85.50 200 GLN A C 1
ATOM 1583 O O . GLN A 1 200 ? 8.755 -11.088 -27.452 1.00 85.50 200 GLN A O 1
ATOM 1588 N N . ALA A 1 201 ? 6.597 -11.411 -27.990 1.00 83.75 201 ALA A N 1
ATOM 1589 C CA . ALA A 1 201 ? 6.812 -12.696 -28.663 1.00 83.75 201 ALA A CA 1
ATOM 1590 C C . ALA A 1 201 ? 7.675 -12.579 -29.934 1.00 83.75 201 ALA A C 1
ATOM 1592 O O . ALA A 1 201 ? 8.348 -13.528 -30.324 1.00 83.75 201 ALA A O 1
ATOM 1593 N N . GLN A 1 202 ? 7.665 -11.411 -30.580 1.00 86.00 202 GLN A N 1
ATOM 1594 C CA . GLN A 1 202 ? 8.410 -11.155 -31.817 1.00 86.00 202 GLN A CA 1
ATOM 1595 C C . GLN A 1 202 ? 9.795 -10.541 -31.562 1.00 86.00 202 GLN A C 1
ATOM 1597 O O . GLN A 1 202 ? 10.592 -10.386 -32.490 1.00 86.00 202 GLN A O 1
ATOM 1602 N N . HIS A 1 203 ? 10.100 -10.167 -30.319 1.00 90.69 203 HIS A N 1
ATOM 1603 C CA . HIS A 1 203 ? 11.331 -9.468 -29.992 1.00 90.69 203 HIS A CA 1
ATOM 1604 C C . HIS A 1 203 ? 12.525 -10.428 -29.901 1.00 90.69 203 HIS A C 1
ATOM 1606 O O . HIS A 1 203 ? 12.606 -11.272 -29.011 1.00 90.69 203 HIS A O 1
ATOM 1612 N N . ASN A 1 204 ? 13.505 -10.246 -30.790 1.00 90.25 204 ASN A N 1
ATOM 1613 C CA . ASN A 1 204 ? 14.790 -10.941 -30.738 1.00 90.25 204 ASN A CA 1
ATOM 1614 C C . ASN A 1 204 ? 15.894 -9.968 -30.298 1.00 90.25 204 ASN A C 1
ATOM 1616 O O . ASN A 1 204 ? 16.468 -9.245 -31.119 1.00 90.25 204 ASN A O 1
ATOM 1620 N N . CYS A 1 205 ? 16.185 -9.979 -28.996 1.00 90.81 205 CYS A N 1
ATOM 1621 C CA . CYS A 1 205 ? 17.173 -9.108 -28.354 1.00 90.81 205 CYS A CA 1
ATOM 1622 C C . CYS A 1 205 ? 18.539 -9.147 -29.061 1.00 90.81 205 CYS A C 1
ATOM 1624 O O . CYS A 1 205 ? 19.103 -8.108 -29.403 1.00 90.81 205 CYS A O 1
ATOM 1626 N N . TYR A 1 206 ? 19.043 -10.348 -29.355 1.00 89.88 206 TYR A N 1
ATOM 1627 C CA . TYR A 1 206 ? 20.352 -10.527 -29.981 1.00 89.88 206 TYR A CA 1
ATOM 1628 C C . TYR A 1 206 ? 20.418 -9.897 -31.376 1.00 89.88 206 TYR A C 1
ATOM 1630 O O . TYR A 1 206 ? 21.384 -9.207 -31.707 1.00 89.88 206 TYR A O 1
ATOM 1638 N N . ARG A 1 207 ? 19.376 -10.093 -32.196 1.00 88.75 207 ARG A N 1
ATOM 1639 C CA . ARG A 1 207 ? 19.305 -9.492 -33.533 1.00 88.75 207 ARG A CA 1
ATOM 1640 C C . ARG A 1 207 ? 19.317 -7.967 -33.455 1.00 88.75 207 ARG A C 1
ATOM 1642 O O . ARG A 1 207 ? 20.047 -7.348 -34.226 1.00 88.75 207 ARG A O 1
ATOM 1649 N N . GLN A 1 208 ? 18.548 -7.385 -32.534 1.00 88.00 208 GLN A N 1
ATOM 1650 C CA . GLN A 1 208 ? 18.501 -5.936 -32.348 1.00 88.00 208 GLN A CA 1
ATOM 1651 C C . GLN A 1 208 ? 19.869 -5.387 -31.917 1.00 88.00 208 GLN A C 1
ATOM 1653 O O . GLN A 1 208 ? 20.415 -4.511 -32.585 1.00 88.00 208 GLN A O 1
ATOM 1658 N N . LEU A 1 209 ? 20.484 -5.971 -30.884 1.00 90.19 209 LEU A N 1
ATOM 1659 C CA . LEU A 1 209 ? 21.808 -5.558 -30.408 1.00 90.19 209 LEU A CA 1
ATOM 1660 C C . LEU A 1 209 ? 22.884 -5.681 -31.493 1.00 90.19 209 LEU A C 1
ATOM 1662 O O . LEU A 1 209 ? 23.729 -4.800 -31.645 1.00 90.19 209 LEU A O 1
ATOM 1666 N N . ARG A 1 210 ? 22.842 -6.750 -32.295 1.00 92.81 210 ARG A N 1
ATOM 1667 C CA . ARG A 1 210 ? 23.782 -6.945 -33.405 1.00 92.81 210 ARG A CA 1
ATOM 1668 C C . ARG A 1 210 ? 23.611 -5.885 -34.494 1.00 92.81 210 ARG A C 1
ATOM 1670 O O . ARG A 1 210 ? 24.608 -5.437 -35.058 1.00 92.81 210 ARG A O 1
ATOM 1677 N N . GLN A 1 211 ? 22.377 -5.483 -34.797 1.00 91.00 211 GLN A N 1
ATOM 1678 C CA . GLN A 1 211 ? 22.100 -4.406 -35.751 1.00 91.00 211 GLN A CA 1
ATOM 1679 C C . GLN A 1 211 ? 22.604 -3.057 -35.234 1.00 91.00 211 GLN A C 1
ATOM 1681 O O . GLN A 1 211 ? 23.273 -2.343 -35.981 1.00 91.00 211 GLN A O 1
ATOM 1686 N N . GLU A 1 212 ? 22.357 -2.742 -33.962 1.00 90.00 212 GLU A N 1
ATOM 1687 C CA . GLU A 1 212 ? 22.847 -1.519 -33.317 1.00 90.00 212 GLU A CA 1
ATOM 1688 C C . GLU A 1 212 ? 24.380 -1.469 -33.277 1.00 90.00 212 GLU A C 1
ATOM 1690 O O . GLU A 1 212 ? 24.981 -0.449 -33.620 1.00 90.00 212 GLU A O 1
ATOM 1695 N N . TYR A 1 213 ? 25.033 -2.582 -32.930 1.00 91.69 213 TYR A N 1
ATOM 1696 C CA . TYR A 1 213 ? 26.492 -2.685 -32.955 1.00 91.69 213 TYR A CA 1
ATOM 1697 C C . TYR A 1 213 ? 27.048 -2.491 -34.371 1.00 91.69 213 TYR A C 1
ATOM 1699 O O . TYR A 1 213 ? 27.984 -1.716 -34.571 1.00 91.69 213 TYR A O 1
ATOM 1707 N N . ALA A 1 214 ? 26.445 -3.143 -35.370 1.00 94.88 214 ALA A N 1
ATOM 1708 C CA . ALA A 1 214 ? 26.860 -3.000 -36.761 1.00 94.88 214 ALA A CA 1
ATOM 1709 C C . ALA A 1 214 ? 26.679 -1.562 -37.274 1.00 94.88 214 ALA A C 1
ATOM 1711 O O . ALA A 1 214 ? 27.546 -1.067 -37.991 1.00 94.88 214 ALA A O 1
ATOM 1712 N N . ALA A 1 215 ? 25.589 -0.884 -36.897 1.00 93.44 215 ALA A N 1
ATOM 1713 C CA . ALA A 1 215 ? 25.361 0.522 -37.221 1.00 93.44 215 ALA A CA 1
ATOM 1714 C C . ALA A 1 215 ? 26.452 1.414 -36.608 1.00 93.44 215 ALA A C 1
ATOM 1716 O O . ALA A 1 215 ? 27.164 2.087 -37.351 1.00 93.44 215 ALA A O 1
ATOM 1717 N N . LYS A 1 216 ? 26.697 1.299 -35.294 1.00 94.19 216 LYS A N 1
ATOM 1718 C CA . LYS A 1 216 ? 27.776 2.034 -34.609 1.00 94.19 216 LYS A CA 1
ATOM 1719 C C . LYS A 1 216 ? 29.142 1.795 -35.249 1.00 94.19 216 LYS A C 1
ATOM 1721 O O . LYS A 1 216 ? 29.931 2.722 -35.414 1.00 94.19 216 LYS A O 1
ATOM 1726 N N . GLN A 1 217 ? 29.433 0.556 -35.643 1.00 95.06 217 GLN A N 1
ATOM 1727 C CA . GLN A 1 217 ? 30.704 0.229 -36.278 1.00 95.06 217 GLN A CA 1
ATOM 1728 C C . GLN A 1 217 ? 30.844 0.862 -37.671 1.00 95.06 217 GLN A C 1
ATOM 1730 O O . GLN A 1 217 ? 31.946 1.278 -38.036 1.00 95.06 217 GLN A O 1
ATOM 1735 N N . ARG A 1 218 ? 29.755 0.973 -38.445 1.00 94.69 218 ARG A N 1
ATOM 1736 C CA . ARG A 1 218 ? 29.756 1.714 -39.718 1.00 94.69 218 ARG A CA 1
ATOM 1737 C C . ARG A 1 218 ? 29.986 3.204 -39.488 1.00 94.69 218 ARG A C 1
ATOM 1739 O O . ARG A 1 218 ? 30.824 3.775 -40.182 1.00 94.69 218 ARG A O 1
ATOM 1746 N N . ASP A 1 219 ? 29.334 3.793 -38.490 1.00 94.88 219 ASP A N 1
ATOM 1747 C CA . ASP A 1 219 ? 29.482 5.215 -38.163 1.00 94.88 219 ASP A CA 1
ATOM 1748 C C . ASP A 1 219 ? 30.919 5.542 -37.746 1.00 94.88 219 ASP A C 1
ATOM 1750 O O . ASP A 1 219 ? 31.541 6.450 -38.298 1.00 94.88 219 ASP A O 1
ATOM 1754 N N . HIS A 1 220 ? 31.505 4.735 -36.855 1.00 94.88 220 HIS A N 1
ATOM 1755 C CA . HIS A 1 220 ? 32.907 4.881 -36.459 1.00 94.88 220 HIS A CA 1
ATOM 1756 C C . HIS A 1 220 ? 33.859 4.780 -37.661 1.00 94.88 220 HIS A C 1
ATOM 1758 O O . HIS A 1 220 ? 34.788 5.581 -37.779 1.00 94.88 220 HIS A O 1
ATOM 1764 N N . ARG A 1 221 ? 33.623 3.837 -38.587 1.00 95.62 221 ARG A N 1
ATOM 1765 C CA . ARG A 1 221 ? 34.426 3.708 -39.816 1.00 95.62 221 ARG A CA 1
ATOM 1766 C C . ARG A 1 221 ? 34.268 4.919 -40.736 1.00 95.62 221 ARG A C 1
ATOM 1768 O O . ARG A 1 221 ? 35.264 5.392 -41.279 1.00 95.62 221 ARG A O 1
ATOM 1775 N N . ALA A 1 222 ? 33.053 5.442 -40.893 1.00 96.06 222 ALA A N 1
ATOM 1776 C CA . ALA A 1 222 ? 32.789 6.626 -41.707 1.00 96.06 222 ALA A CA 1
ATOM 1777 C C . ALA A 1 222 ? 33.487 7.873 -41.138 1.00 96.06 222 ALA A C 1
ATOM 1779 O O . ALA A 1 222 ? 34.137 8.612 -41.885 1.00 96.06 222 ALA A O 1
ATOM 1780 N N . ILE A 1 223 ? 33.424 8.064 -39.815 1.00 96.38 223 ILE A N 1
ATOM 1781 C CA . ILE A 1 223 ? 34.121 9.145 -39.109 1.00 96.38 223 ILE A CA 1
ATOM 1782 C C . ILE A 1 223 ? 35.635 9.001 -39.282 1.00 96.38 223 ILE A C 1
ATOM 1784 O O . ILE A 1 223 ? 36.292 9.956 -39.698 1.00 96.38 223 ILE A O 1
ATOM 1788 N N . ALA A 1 224 ? 36.193 7.811 -39.045 1.00 96.62 224 ALA A N 1
ATOM 1789 C CA . ALA A 1 224 ? 37.622 7.557 -39.221 1.00 96.62 224 ALA A CA 1
ATOM 1790 C C . ALA A 1 224 ? 38.081 7.849 -40.660 1.00 96.62 224 ALA A C 1
ATOM 1792 O O . ALA A 1 224 ? 39.078 8.541 -40.866 1.00 96.62 224 ALA A O 1
ATOM 1793 N N . ALA A 1 225 ? 37.320 7.413 -41.668 1.00 96.56 225 ALA A N 1
ATOM 1794 C CA . ALA A 1 225 ? 37.619 7.697 -43.070 1.00 96.56 225 ALA A CA 1
ATOM 1795 C C . ALA A 1 225 ? 37.530 9.200 -43.401 1.00 96.56 225 ALA A C 1
ATOM 1797 O O . ALA A 1 225 ? 38.312 9.716 -44.205 1.00 96.56 225 ALA A O 1
ATOM 1798 N N . ALA A 1 226 ? 36.591 9.936 -42.800 1.00 96.62 226 ALA A N 1
ATOM 1799 C CA . ALA A 1 226 ? 36.507 11.388 -42.941 1.00 96.62 226 ALA A CA 1
ATOM 1800 C C . ALA A 1 226 ? 37.707 12.100 -42.290 1.00 96.62 226 ALA A C 1
ATOM 1802 O O . ALA A 1 226 ? 38.302 12.980 -42.917 1.00 96.62 226 ALA A O 1
ATOM 1803 N N . LEU A 1 227 ? 38.104 11.684 -41.084 1.00 96.50 227 LEU A N 1
ATOM 1804 C CA . LEU A 1 227 ? 39.272 12.216 -40.377 1.00 96.50 227 LEU A CA 1
ATOM 1805 C C . LEU A 1 227 ? 40.565 11.949 -41.148 1.00 96.50 227 LEU A C 1
ATOM 1807 O O . LEU A 1 227 ? 41.340 12.873 -41.371 1.00 96.50 227 LEU A O 1
ATOM 1811 N N . GLN A 1 228 ? 40.758 10.732 -41.657 1.00 95.88 228 GLN A N 1
ATOM 1812 C CA . GLN A 1 228 ? 41.912 10.397 -42.493 1.00 95.88 228 GLN A CA 1
ATOM 1813 C C . GLN A 1 228 ? 41.972 11.242 -43.772 1.00 95.88 228 GLN A C 1
ATOM 1815 O O . GLN A 1 228 ? 43.049 11.685 -44.167 1.00 95.88 228 GLN A O 1
ATOM 1820 N N . ARG A 1 229 ? 40.827 11.509 -44.419 1.00 95.81 229 ARG A N 1
ATOM 1821 C CA . ARG A 1 229 ? 40.772 12.406 -45.586 1.00 95.81 229 ARG A CA 1
ATOM 1822 C C . ARG A 1 229 ? 41.167 13.838 -45.224 1.00 95.81 229 ARG A C 1
ATOM 1824 O O . ARG A 1 229 ? 41.936 14.444 -45.967 1.00 95.81 229 ARG A O 1
ATOM 1831 N N . LYS A 1 230 ? 40.685 14.370 -44.094 1.00 96.25 230 LYS A N 1
ATOM 1832 C CA . LYS A 1 230 ? 41.095 15.696 -43.596 1.00 96.25 230 LYS A CA 1
ATOM 1833 C C . LYS A 1 230 ? 42.589 15.737 -43.274 1.00 96.25 230 LYS A C 1
ATOM 1835 O O . LYS A 1 230 ? 43.263 16.666 -43.700 1.00 96.25 230 LYS A O 1
ATOM 1840 N N . MET A 1 231 ? 43.109 14.706 -42.610 1.00 96.00 231 MET A N 1
ATOM 1841 C CA . MET A 1 231 ? 44.527 14.592 -42.274 1.00 96.00 231 MET A CA 1
ATOM 1842 C C . MET A 1 231 ? 45.406 14.571 -43.528 1.00 96.00 231 MET A C 1
ATOM 1844 O O . MET A 1 231 ? 46.384 15.304 -43.578 1.00 96.00 231 MET A O 1
ATOM 1848 N N . ARG A 1 232 ? 45.021 13.829 -44.577 1.00 95.81 232 ARG A N 1
ATOM 1849 C CA . ARG A 1 232 ? 45.745 13.831 -45.861 1.00 95.81 232 ARG A CA 1
ATOM 1850 C C . ARG A 1 232 ? 45.758 15.204 -46.534 1.00 95.81 232 ARG A C 1
ATOM 1852 O O . ARG A 1 232 ? 46.800 15.624 -47.025 1.00 95.81 232 ARG A O 1
ATOM 1859 N N . ARG A 1 233 ? 44.630 15.926 -46.531 1.00 95.31 233 ARG A N 1
ATOM 1860 C CA . ARG A 1 233 ? 44.577 17.309 -47.046 1.00 95.31 233 ARG A CA 1
ATOM 1861 C C . ARG A 1 233 ? 45.513 18.222 -46.257 1.00 95.31 233 ARG A C 1
ATOM 1863 O O . ARG A 1 233 ? 46.306 18.924 -46.866 1.00 95.31 233 ARG A O 1
ATOM 1870 N N . MET A 1 234 ? 45.469 18.139 -44.929 1.00 94.75 234 MET A N 1
ATOM 1871 C CA . MET A 1 234 ? 46.333 18.914 -44.037 1.00 94.75 234 MET A CA 1
ATOM 1872 C C . MET A 1 234 ? 47.822 18.581 -44.228 1.00 94.75 234 MET A C 1
ATOM 1874 O O . MET A 1 234 ? 48.659 19.472 -44.264 1.00 94.75 234 MET A O 1
ATOM 1878 N N . GLN A 1 235 ? 48.173 17.307 -44.410 1.00 94.94 235 GLN A N 1
ATOM 1879 C CA . GLN A 1 235 ? 49.544 16.894 -44.722 1.00 94.94 235 GLN A CA 1
ATOM 1880 C C . GLN A 1 235 ? 50.002 17.435 -46.081 1.00 94.94 235 GLN A C 1
ATOM 1882 O O . GLN A 1 235 ? 51.128 17.906 -46.193 1.00 94.94 235 GLN A O 1
ATOM 1887 N N . SER A 1 236 ? 49.130 17.424 -47.095 1.00 95.50 236 SER A N 1
ATOM 1888 C CA . SER A 1 236 ? 49.432 17.998 -48.410 1.00 95.50 236 SER A CA 1
ATOM 1889 C C . SER A 1 236 ? 49.645 19.509 -48.344 1.00 95.50 236 SER A C 1
ATOM 1891 O O . SER A 1 236 ? 50.571 20.013 -48.976 1.00 95.50 236 SER A O 1
ATOM 1893 N N . THR A 1 237 ? 48.820 20.237 -47.583 1.00 94.94 237 THR A N 1
ATOM 1894 C CA . THR A 1 237 ? 48.994 21.684 -47.397 1.00 94.94 237 THR A CA 1
ATOM 1895 C C . THR A 1 237 ? 50.276 21.984 -46.633 1.00 94.94 237 THR A C 1
ATOM 1897 O O . THR A 1 237 ? 51.039 22.835 -47.069 1.00 94.94 237 THR A O 1
ATOM 1900 N N . VAL A 1 238 ? 50.579 21.235 -45.566 1.00 95.00 238 VAL A N 1
ATOM 1901 C CA . VAL A 1 238 ? 51.840 21.375 -44.819 1.00 95.00 238 VAL A CA 1
ATOM 1902 C C . VAL A 1 238 ? 53.045 21.070 -45.709 1.00 95.00 238 VAL A C 1
ATOM 1904 O O . VAL A 1 238 ? 54.023 21.806 -45.675 1.00 95.00 238 VAL A O 1
ATOM 1907 N N . ALA A 1 239 ? 52.988 20.024 -46.535 1.00 94.69 239 ALA A N 1
ATOM 1908 C CA . ALA A 1 239 ? 54.065 19.700 -47.467 1.00 94.69 239 ALA A CA 1
ATOM 1909 C C . ALA A 1 239 ? 54.259 20.797 -48.526 1.00 94.69 239 ALA A C 1
ATOM 1911 O O . ALA A 1 239 ? 55.392 21.111 -48.876 1.00 94.69 239 ALA A O 1
ATOM 1912 N N . HIS A 1 240 ? 53.171 21.393 -49.023 1.00 95.12 240 HIS A N 1
ATOM 1913 C CA . HIS A 1 240 ? 53.250 22.527 -49.940 1.00 95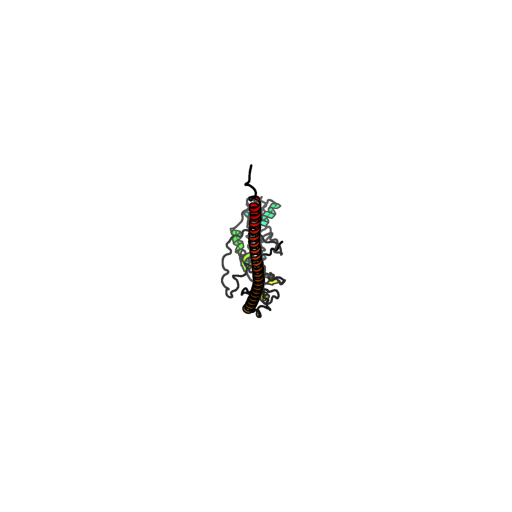.12 240 HIS A CA 1
ATOM 1914 C C . HIS A 1 240 ? 53.849 23.765 -49.266 1.00 95.12 240 HIS A C 1
ATOM 1916 O O . HIS A 1 240 ? 54.804 24.318 -49.799 1.00 95.12 240 HIS A O 1
ATOM 1922 N N . MET A 1 241 ? 53.367 24.132 -48.074 1.00 92.69 241 MET A N 1
ATOM 1923 C CA . MET A 1 241 ? 53.917 25.245 -47.294 1.00 92.69 241 MET A CA 1
ATOM 1924 C C . MET A 1 241 ? 55.405 25.043 -47.001 1.00 92.69 241 MET A C 1
ATOM 1926 O O . MET A 1 241 ? 56.184 25.961 -47.206 1.00 92.69 241 MET A O 1
ATOM 1930 N N . LYS A 1 242 ? 55.826 23.834 -46.598 1.00 93.06 242 LYS A N 1
ATOM 1931 C CA . LYS A 1 242 ? 57.246 23.513 -46.381 1.00 93.06 242 LYS A CA 1
ATOM 1932 C C . LYS A 1 242 ? 58.093 23.733 -47.635 1.00 93.06 242 LYS A C 1
ATOM 1934 O O . LYS A 1 242 ? 59.179 24.280 -47.520 1.00 93.06 242 LYS A O 1
ATOM 1939 N N . ARG A 1 243 ? 57.599 23.335 -48.815 1.00 93.50 243 ARG A N 1
ATOM 1940 C CA . ARG A 1 243 ? 58.296 23.586 -50.089 1.00 93.50 243 ARG A CA 1
ATOM 1941 C C . ARG A 1 243 ? 58.393 25.075 -50.406 1.00 93.50 243 ARG A C 1
ATOM 1943 O O . ARG A 1 243 ? 59.456 25.524 -50.798 1.00 93.50 243 ARG A O 1
ATOM 1950 N N . GLN A 1 244 ? 57.307 25.830 -50.227 1.00 92.94 244 GLN A N 1
ATOM 1951 C CA . GLN A 1 244 ? 57.329 27.279 -50.451 1.00 92.94 244 GLN A CA 1
ATOM 1952 C C . GLN A 1 244 ? 58.296 27.985 -49.499 1.00 92.94 244 GLN A C 1
ATOM 1954 O O . GLN A 1 244 ? 59.057 28.829 -49.946 1.00 92.94 244 GLN A O 1
ATOM 1959 N N . ILE A 1 245 ? 58.291 27.616 -48.214 1.00 91.69 245 ILE A N 1
ATOM 1960 C CA . ILE A 1 245 ? 59.233 28.155 -47.227 1.00 91.69 245 ILE A CA 1
ATOM 1961 C C . ILE A 1 245 ? 60.673 27.826 -47.631 1.00 91.69 245 ILE A C 1
ATOM 1963 O O . ILE A 1 245 ? 61.497 28.725 -47.604 1.00 91.69 245 ILE A O 1
ATOM 1967 N N . GLY A 1 246 ? 60.958 26.591 -48.062 1.00 89.75 246 GLY A N 1
ATOM 1968 C CA . GLY A 1 246 ? 62.288 26.211 -48.553 1.00 89.75 246 GLY A CA 1
ATOM 1969 C C . GLY A 1 246 ? 62.764 27.087 -49.713 1.00 89.75 246 GLY A C 1
ATOM 1970 O O . GLY A 1 246 ? 63.834 27.668 -49.623 1.00 89.75 246 GLY A O 1
ATOM 1971 N N . LEU A 1 247 ? 61.923 27.279 -50.736 1.00 91.94 247 LEU A N 1
ATOM 1972 C CA . LEU A 1 247 ? 62.246 28.152 -51.874 1.00 91.94 247 LEU A CA 1
ATOM 1973 C C . LEU A 1 247 ? 62.465 29.614 -51.459 1.00 91.94 247 LEU A C 1
ATOM 1975 O O . LEU A 1 247 ? 63.314 30.292 -52.027 1.00 91.94 247 LEU A O 1
ATOM 1979 N N . ILE A 1 248 ? 61.689 30.113 -50.490 1.00 89.19 248 ILE A N 1
ATOM 1980 C CA . ILE A 1 248 ? 61.870 31.469 -49.955 1.00 89.19 248 ILE A CA 1
ATOM 1981 C C . ILE A 1 248 ? 63.204 31.569 -49.212 1.00 89.19 248 ILE A C 1
ATOM 1983 O O . ILE A 1 248 ? 63.917 32.534 -49.439 1.00 89.19 248 ILE A O 1
ATOM 1987 N N . CYS A 1 249 ? 63.553 30.596 -48.364 1.00 84.06 249 CYS A N 1
ATOM 1988 C CA . CYS A 1 249 ? 64.843 30.566 -47.670 1.00 84.06 249 CYS A CA 1
ATOM 1989 C C . CYS A 1 249 ? 66.016 30.534 -48.659 1.00 84.06 249 CYS A C 1
ATOM 1991 O O . CYS A 1 249 ? 66.887 31.381 -48.551 1.00 84.06 249 CYS A O 1
ATOM 1993 N N . GLU A 1 250 ? 65.975 29.661 -49.670 1.00 84.12 250 GLU A N 1
ATOM 1994 C CA . GLU A 1 250 ? 66.993 29.607 -50.734 1.00 84.12 250 GLU A CA 1
ATOM 1995 C C . GLU A 1 250 ? 67.097 30.943 -51.490 1.00 84.12 250 GLU A C 1
ATOM 1997 O O . GLU A 1 250 ? 68.186 31.408 -51.798 1.00 84.12 250 GLU A O 1
ATOM 2002 N N . SER A 1 251 ? 65.966 31.604 -51.767 1.00 82.44 251 SER A N 1
ATOM 2003 C CA . SER A 1 251 ? 65.973 32.917 -52.432 1.00 82.44 251 SER A CA 1
ATOM 2004 C C . SER A 1 251 ? 66.530 34.032 -51.541 1.00 82.44 251 SER A C 1
ATOM 2006 O O . SER A 1 251 ? 67.113 34.974 -52.062 1.00 82.44 251 SER A O 1
ATOM 2008 N N . LEU A 1 252 ? 66.309 33.964 -50.222 1.00 76.38 252 LEU A N 1
ATOM 2009 C CA . LEU A 1 252 ? 66.874 34.906 -49.253 1.00 76.38 252 LEU A CA 1
ATOM 2010 C C . LEU A 1 252 ? 68.389 34.703 -49.114 1.00 76.38 252 LEU A C 1
ATOM 2012 O O . LEU A 1 252 ? 69.105 35.691 -49.147 1.00 76.38 252 LEU A O 1
ATOM 2016 N N . GLU A 1 253 ? 68.863 33.454 -49.052 1.00 74.56 253 GLU A N 1
ATOM 2017 C CA . GLU A 1 253 ? 70.297 33.115 -49.029 1.00 74.56 253 GLU A CA 1
ATOM 2018 C C . GLU A 1 253 ? 71.011 33.653 -50.281 1.00 74.56 253 GLU A C 1
ATOM 2020 O O . GLU A 1 253 ? 71.996 34.365 -50.162 1.00 74.56 253 GLU A O 1
ATOM 2025 N N . VAL A 1 254 ? 70.437 33.453 -51.475 1.00 69.25 254 VAL A N 1
ATOM 2026 C CA . VAL A 1 254 ? 70.988 34.013 -52.726 1.00 69.25 254 VAL A CA 1
ATOM 2027 C C . VAL A 1 254 ? 70.988 35.549 -52.730 1.00 69.25 254 VAL A C 1
ATOM 2029 O O . VAL A 1 254 ? 71.853 36.161 -53.347 1.00 69.25 254 VAL A O 1
ATOM 2032 N N . MET A 1 255 ? 70.021 36.200 -52.076 1.00 58.62 255 MET A N 1
ATOM 2033 C CA . MET A 1 255 ? 70.025 37.663 -51.948 1.00 58.62 255 MET A CA 1
ATOM 2034 C C . MET A 1 255 ? 71.057 38.169 -50.937 1.00 58.62 255 MET A C 1
ATOM 2036 O O . MET A 1 255 ? 71.560 39.273 -51.132 1.00 58.62 255 MET A O 1
ATOM 2040 N N . ASP A 1 256 ? 71.351 37.403 -49.885 1.00 65.25 256 ASP A N 1
ATOM 2041 C CA . ASP A 1 256 ? 72.409 37.721 -48.925 1.00 65.25 256 ASP A CA 1
ATOM 2042 C C . ASP A 1 256 ? 73.795 37.536 -49.578 1.00 65.25 256 ASP A C 1
ATOM 2044 O O . ASP A 1 256 ? 74.601 38.458 -49.508 1.00 65.25 256 ASP A O 1
ATOM 2048 N N . ASP A 1 257 ? 74.023 36.453 -50.334 1.00 63.91 257 ASP A N 1
ATOM 2049 C CA . ASP A 1 257 ? 75.275 36.212 -51.079 1.00 63.91 257 ASP A CA 1
ATOM 2050 C C . ASP A 1 257 ? 75.546 37.311 -52.128 1.00 63.91 257 ASP A C 1
ATOM 2052 O O . ASP A 1 257 ? 76.634 37.872 -52.194 1.00 63.91 257 ASP A O 1
ATOM 2056 N N . LEU A 1 258 ? 74.530 37.693 -52.917 1.00 61.66 258 LEU A N 1
ATOM 2057 C CA . LEU A 1 258 ? 74.652 38.787 -53.897 1.00 61.66 258 LEU A CA 1
ATOM 2058 C C . LEU A 1 258 ? 74.879 40.152 -53.236 1.00 61.66 258 LEU A C 1
ATOM 2060 O O . LEU A 1 258 ? 75.390 41.075 -53.871 1.00 61.66 258 LEU A O 1
ATOM 2064 N N . ARG A 1 259 ? 74.436 40.314 -51.987 1.00 60.19 259 ARG A N 1
ATOM 2065 C CA . ARG A 1 259 ? 74.675 41.529 -51.217 1.00 60.19 259 ARG A CA 1
ATOM 2066 C C . ARG A 1 259 ? 76.095 41.551 -50.660 1.00 60.19 259 ARG A C 1
ATOM 2068 O O . ARG A 1 259 ? 76.684 42.622 -50.682 1.00 60.19 259 ARG A O 1
ATOM 2075 N N . GLU A 1 260 ? 76.630 40.416 -50.215 1.00 62.00 260 GLU A N 1
ATOM 2076 C CA . GLU A 1 260 ? 78.044 40.289 -49.842 1.00 62.00 260 GLU A CA 1
ATOM 2077 C C . GLU A 1 260 ? 78.951 40.559 -51.054 1.00 62.00 260 GLU A C 1
ATOM 2079 O O . GLU A 1 260 ? 79.829 41.409 -50.960 1.00 62.00 260 GLU A O 1
ATOM 2084 N N . GLU A 1 261 ? 78.662 39.980 -52.227 1.00 60.69 261 GLU A N 1
ATOM 2085 C CA . GLU A 1 261 ? 79.404 40.258 -53.473 1.00 60.69 261 GLU A CA 1
ATOM 2086 C C . GLU A 1 261 ? 79.333 41.744 -53.883 1.00 60.69 261 GLU A C 1
ATOM 2088 O O . GLU A 1 261 ? 80.325 42.328 -54.311 1.00 60.69 261 GLU A O 1
ATOM 2093 N N . ALA A 1 262 ? 78.175 42.396 -53.725 1.00 59.69 262 ALA A N 1
ATOM 2094 C CA . ALA A 1 262 ? 78.032 43.824 -54.012 1.00 59.69 262 ALA A CA 1
ATOM 2095 C C . ALA A 1 262 ? 78.706 44.728 -52.962 1.00 59.69 262 ALA A C 1
ATOM 2097 O O . ALA A 1 262 ? 79.132 45.830 -53.299 1.00 59.69 262 ALA A O 1
ATOM 2098 N N . GLU A 1 263 ? 78.776 44.304 -51.696 1.00 61.12 263 GLU A N 1
ATOM 2099 C CA . GLU A 1 263 ? 79.520 45.004 -50.641 1.00 61.12 263 GLU A CA 1
ATOM 2100 C C . GLU A 1 263 ? 81.043 44.871 -50.879 1.00 61.12 263 GLU A C 1
ATOM 2102 O O . GLU A 1 263 ? 81.749 45.870 -50.745 1.00 61.12 263 GLU A O 1
ATOM 2107 N N . GLU A 1 264 ? 81.527 43.717 -51.360 1.00 59.81 264 GLU A N 1
ATOM 2108 C CA . GLU A 1 264 ? 82.922 43.504 -51.793 1.00 59.81 264 GLU A CA 1
ATOM 2109 C C . GLU A 1 264 ? 83.290 44.327 -53.045 1.00 59.81 264 GLU A C 1
ATOM 2111 O O . GLU A 1 264 ? 84.344 44.963 -53.073 1.00 59.81 264 GLU A O 1
ATOM 2116 N N . GLU A 1 265 ? 82.416 44.408 -54.058 1.00 59.59 265 GLU A N 1
ATOM 2117 C CA . GLU A 1 265 ? 82.646 45.263 -55.239 1.00 59.59 265 GLU A CA 1
ATOM 2118 C C . GLU A 1 265 ? 82.655 46.766 -54.890 1.00 59.59 265 GLU A C 1
ATOM 2120 O O . GLU A 1 265 ? 83.328 47.563 -55.552 1.00 59.59 265 GLU A O 1
ATOM 2125 N N . VAL A 1 266 ? 81.910 47.180 -53.857 1.00 58.72 266 VAL A N 1
ATOM 2126 C CA . VAL A 1 266 ? 81.935 48.561 -53.350 1.00 58.72 266 VAL A CA 1
ATOM 2127 C C . VAL A 1 266 ? 83.212 48.829 -52.548 1.00 58.72 266 VAL A C 1
ATOM 2129 O O . VAL A 1 266 ? 83.7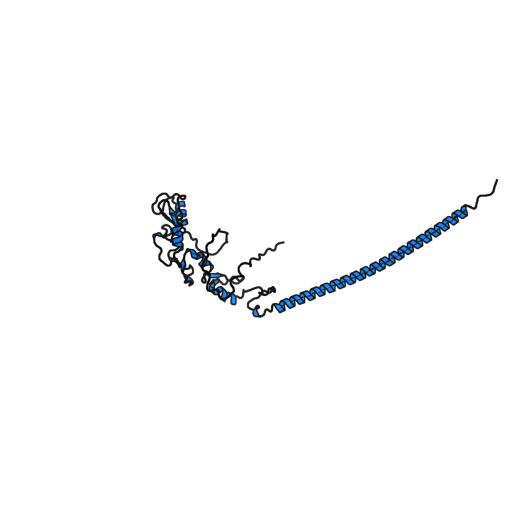82 49.905 -52.722 1.00 58.72 266 VAL A O 1
ATOM 2132 N N . GLU A 1 267 ? 83.702 47.876 -51.746 1.00 58.12 267 GLU A N 1
ATOM 2133 C CA . GLU A 1 267 ? 85.012 47.986 -51.080 1.00 58.12 267 GLU A CA 1
ATOM 2134 C C . GLU A 1 267 ? 86.167 48.056 -52.095 1.00 58.12 267 GLU A C 1
ATOM 2136 O O . GLU A 1 267 ? 87.005 48.950 -51.981 1.00 58.12 267 GLU A O 1
ATOM 2141 N N . GLU A 1 268 ? 86.184 47.216 -53.141 1.00 57.62 268 GLU A N 1
ATOM 2142 C CA . GLU A 1 268 ? 87.192 47.309 -54.215 1.00 57.62 268 GLU A CA 1
ATOM 2143 C C . GLU A 1 268 ? 87.103 48.650 -54.967 1.00 57.62 268 GLU A C 1
ATOM 2145 O O . GLU A 1 268 ? 88.124 49.246 -55.324 1.00 57.62 268 GLU A O 1
ATOM 2150 N N . ALA A 1 269 ? 85.895 49.177 -55.194 1.00 57.31 269 ALA A N 1
ATOM 2151 C CA . ALA A 1 269 ? 85.721 50.487 -55.817 1.00 57.31 269 ALA A CA 1
ATOM 2152 C C . ALA A 1 269 ? 86.180 51.646 -54.909 1.00 57.31 269 ALA A C 1
ATOM 2154 O O . ALA A 1 269 ? 86.722 52.628 -55.422 1.00 57.31 269 ALA A O 1
ATOM 2155 N N . GLU A 1 270 ? 85.995 51.555 -53.588 1.00 55.94 270 GLU A N 1
ATOM 2156 C CA . GLU A 1 270 ? 86.519 52.532 -52.622 1.00 55.94 270 GLU A CA 1
ATOM 2157 C C . GLU A 1 270 ? 88.053 52.452 -52.500 1.00 55.94 270 GLU A C 1
ATOM 2159 O O . GLU A 1 270 ? 88.708 53.498 -52.470 1.00 55.94 270 GLU A O 1
ATOM 2164 N N . GLU A 1 271 ? 88.648 51.255 -52.554 1.00 54.91 271 GLU A N 1
ATOM 2165 C CA . GLU A 1 271 ? 90.106 51.052 -52.520 1.00 54.91 271 GLU A CA 1
ATOM 2166 C C . GLU A 1 271 ? 90.794 51.627 -53.780 1.00 54.91 271 GLU A C 1
ATOM 2168 O O . GLU A 1 271 ? 91.815 52.315 -53.687 1.00 54.91 271 GLU A O 1
ATOM 2173 N N . VAL A 1 272 ? 90.175 51.494 -54.962 1.00 56.16 272 VAL A N 1
ATOM 2174 C CA . VAL A 1 272 ? 90.652 52.126 -56.212 1.00 56.16 272 VAL A CA 1
ATOM 2175 C C . VAL A 1 272 ? 90.535 53.664 -56.170 1.00 56.16 272 VAL A C 1
ATOM 2177 O O . VAL A 1 272 ? 91.341 54.385 -56.778 1.00 56.16 272 VAL A O 1
ATOM 2180 N N . VAL A 1 273 ? 89.564 54.214 -55.433 1.00 54.75 273 VAL A N 1
ATOM 2181 C CA . VAL A 1 273 ? 89.440 55.668 -55.216 1.00 54.75 273 VAL A CA 1
ATOM 2182 C C . VAL A 1 273 ? 90.479 56.174 -54.198 1.00 54.75 273 VAL A C 1
ATOM 2184 O O . VAL A 1 273 ? 91.023 57.267 -54.385 1.00 54.75 273 VAL A O 1
ATOM 2187 N N . GLU A 1 274 ? 90.849 55.387 -53.183 1.00 53.28 274 GLU A N 1
ATOM 2188 C CA . GLU A 1 274 ? 91.947 55.730 -52.263 1.00 53.28 274 GLU A CA 1
ATOM 2189 C C . GLU A 1 274 ? 93.341 55.624 -52.918 1.00 53.28 274 GLU A C 1
ATOM 2191 O O . GLU A 1 274 ? 94.169 56.527 -52.722 1.00 53.28 274 GLU A O 1
ATOM 2196 N N . GLU A 1 275 ? 93.598 54.626 -53.774 1.00 52.16 275 GLU A N 1
ATOM 2197 C CA . GLU A 1 275 ? 94.867 54.493 -54.517 1.00 52.16 275 GLU A CA 1
ATOM 2198 C C . GLU A 1 275 ? 95.071 55.603 -55.567 1.00 52.16 275 GLU A C 1
ATOM 2200 O O . GLU A 1 275 ? 96.197 56.050 -55.806 1.00 52.16 275 GLU A O 1
ATOM 2205 N N . THR A 1 276 ? 93.995 56.141 -56.152 1.00 53.22 276 THR A N 1
ATOM 2206 C CA . THR A 1 276 ? 94.090 57.301 -57.062 1.00 53.22 276 THR A CA 1
ATOM 2207 C C . THR A 1 276 ? 94.285 58.638 -56.332 1.00 53.22 276 THR A C 1
ATOM 2209 O O . THR A 1 276 ? 94.746 59.605 -56.945 1.00 53.22 276 THR A O 1
ATOM 2212 N N . SER A 1 277 ? 94.025 58.698 -55.019 1.00 52.62 277 SER A N 1
ATOM 2213 C CA . SER A 1 277 ? 94.225 59.894 -54.184 1.00 52.62 277 SER A CA 1
ATOM 2214 C C . SER A 1 277 ? 95.624 59.996 -53.546 1.00 52.62 277 SER A C 1
ATOM 2216 O O . SER A 1 277 ? 96.061 61.089 -53.180 1.00 52.62 277 SER A O 1
ATOM 2218 N N . SER A 1 278 ? 96.371 58.888 -53.471 1.00 51.69 278 SER A N 1
ATOM 2219 C CA . SER A 1 278 ? 97.667 58.790 -52.777 1.00 51.69 278 SER A CA 1
ATOM 2220 C C . SER A 1 278 ? 98.906 58.854 -53.700 1.00 51.69 278 SER A C 1
ATOM 2222 O O . SER A 1 278 ? 100.041 58.857 -53.223 1.00 51.69 278 SER A O 1
ATOM 2224 N N . GLY A 1 279 ? 98.718 59.036 -55.015 1.00 52.53 279 GLY A N 1
ATOM 2225 C CA . GLY A 1 279 ? 99.790 59.186 -56.017 1.00 52.53 279 GLY A CA 1
ATOM 2226 C C . GLY A 1 279 ? 100.294 60.616 -56.299 1.00 52.53 279 GLY A C 1
ATOM 2227 O O . GLY A 1 279 ? 101.091 60.804 -57.217 1.00 52.53 279 GLY A O 1
ATOM 2228 N N . ALA A 1 280 ? 99.864 61.640 -55.553 1.00 52.97 280 ALA A N 1
ATOM 2229 C CA . ALA A 1 280 ? 100.239 63.037 -55.812 1.00 52.97 280 ALA A CA 1
ATOM 2230 C C . ALA A 1 280 ? 100.855 63.733 -54.587 1.00 52.97 280 ALA A C 1
ATOM 2232 O O . ALA A 1 280 ? 100.257 64.648 -54.030 1.00 52.97 280 ALA A O 1
ATOM 2233 N N . SER A 1 281 ? 102.060 63.331 -54.162 1.00 50.00 281 SER A N 1
ATOM 2234 C CA .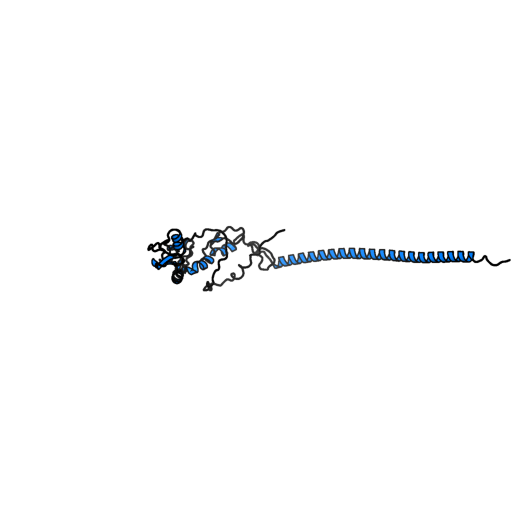 SER A 1 281 ? 102.922 64.128 -53.264 1.00 50.00 281 SER A CA 1
ATOM 2235 C C . SER A 1 281 ? 104.363 63.595 -53.231 1.00 50.00 281 SER A C 1
ATOM 2237 O O . SER A 1 281 ? 104.685 62.781 -52.378 1.00 50.00 281 SER A O 1
ATOM 2239 N N . THR A 1 282 ? 105.247 64.041 -54.136 1.00 42.56 282 THR A N 1
ATOM 2240 C CA . THR A 1 282 ? 106.711 64.178 -53.893 1.00 42.56 282 THR A CA 1
ATOM 2241 C C . THR A 1 282 ? 107.424 64.883 -55.066 1.00 42.56 282 THR A C 1
ATOM 2243 O O . THR A 1 282 ? 107.999 64.253 -55.942 1.00 42.56 282 THR A O 1
ATOM 2246 N N . SER A 1 283 ? 107.397 66.221 -55.065 1.00 41.66 283 SER A N 1
ATOM 2247 C CA . SER A 1 283 ? 108.389 67.158 -55.648 1.00 41.66 283 SER A CA 1
ATOM 2248 C C . SER A 1 283 ? 107.811 68.568 -55.463 1.00 41.66 283 SER A C 1
ATOM 2250 O O . SER A 1 283 ? 106.678 68.790 -55.867 1.00 41.66 283 SER A O 1
ATOM 2252 N N . GLY A 1 284 ? 108.426 69.589 -54.883 1.00 39.69 284 GLY A N 1
ATOM 2253 C CA . GLY A 1 284 ? 109.771 69.838 -54.393 1.00 39.69 284 GLY A CA 1
ATOM 2254 C C . GLY A 1 284 ? 109.933 71.364 -54.392 1.00 39.69 284 GLY A C 1
ATOM 2255 O O . GLY A 1 284 ? 109.604 71.995 -55.396 1.00 39.69 284 GLY A O 1
ATOM 2256 N N . SER A 1 285 ? 110.364 71.951 -53.275 1.00 36.09 285 SER A N 1
ATOM 2257 C CA . SER A 1 285 ? 111.095 73.229 -53.147 1.00 36.09 285 SER A CA 1
ATOM 2258 C C . SER A 1 285 ? 111.503 73.418 -51.693 1.00 36.09 285 SER A C 1
ATOM 2260 O O . SER A 1 285 ? 110.611 73.288 -50.827 1.00 36.09 285 SER A O 1
#

Secondary structure (DSSP, 8-state):
---------SSSSSSS--S---S---S---S-----------------SSB-STTBSSPPPGGGB-TTTSSBPSSEEE-TTS-EEEHHHHHHHHTT-SB-TTT--B--GGG-EE-HHHHHHHHHSEEE-TTGGGT---EEEGGGHHHHHHH-TTSEEE-SSTT---EEEGGGHHHHHTT-TT--EE-TTSS-PEE-HHHHTT--HHHHHHHHHHHHHHHHHHHHHHHHHHHHHHHHHHHHHHHHHHHHHHHHHHHHHHHHHHHHHHHHHHHHHHHHHSS------

Organism: Merluccius polli (NCBI:txid89951)

Foldseek 3Di:
DDDDDDPPPPDDPDPDPDPDDPDDPDDDPPDDDDDDDDDDDDDDDPPQFAAAQQQFPDRDDPLQAAPQRRHGAAQWKAFPVGDIGHPNRVVVVCVPQQADPPPRHGTDPVRIGGDPVSNVVQQQTWGDQPLVVQVQRDIGGNVCNVVCQVVPQQDWDAQPQPPGRDTDGNVCNVVCQLVPQSDWDADPVPLRDIDGNVCPVVDDSVVSVVVVVVVVVVVVVVVVVVVVVVVVVVVVVVVVVVVVVVVVVVVVVVVVVVVVVVVVVVVVVVVVVVVVVPPDDDDDD